Protein AF-A0A147EUN2-F1 (afdb_monomer)

pLDDT: mean 84.68, std 18.64, range [31.45, 98.75]

Radius of gyration: 24.01 Å; Cα contacts (8 Å, |Δi|>4): 408; chains: 1; bounding box: 41×89×64 Å

Foldseek 3Di:
DDDDLQQVLLVLCLLQALEQWWFFADADPVRARDDPDRHDTDGSPDNHDPPGFTKGAQAHPVLWGQKDKWWFALPDVQSLVQQVVLVVVLVVLCVVLVFAWWKKFLFPDPSGIIIIIGGAPTHHLVLLVLLLVLSCLQSVGGTDSVLSNDSPPSIDGDASTADSVGGGIGTDVPRHDSCNSSPHDQYSVSSVSSSVVSVVNRPDPPVVVVVVVPDDPPDDDDDDDDDDDDDD

Structure (mmCIF, N/CA/C/O backbone):
data_AF-A0A147EUN2-F1
#
_entry.id   AF-A0A147EUN2-F1
#
loop_
_atom_site.group_PDB
_atom_site.id
_atom_site.type_symbol
_atom_site.label_atom_id
_atom_site.label_alt_id
_atom_site.label_comp_id
_atom_site.label_asym_id
_atom_site.label_entity_id
_atom_site.label_seq_id
_atom_site.pdbx_PDB_ins_code
_atom_site.Cartn_x
_atom_site.Cartn_y
_atom_site.Cartn_z
_atom_site.occupancy
_atom_site.B_iso_or_equiv
_atom_site.auth_seq_id
_atom_site.auth_comp_id
_atom_site.auth_asym_id
_atom_site.auth_atom_id
_atom_site.pdbx_PDB_model_num
ATOM 1 N N . MET A 1 1 ? 24.896 -18.873 -4.852 1.00 35.59 1 MET A N 1
ATOM 2 C CA . MET A 1 1 ? 24.312 -18.151 -6.003 1.00 35.59 1 MET A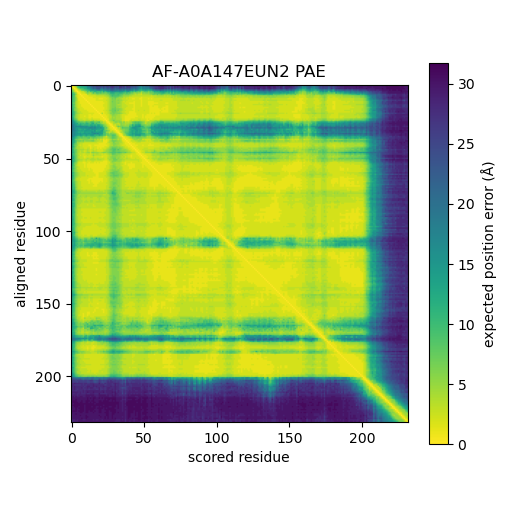 CA 1
ATOM 3 C C . MET A 1 1 ? 23.559 -16.952 -5.454 1.00 35.59 1 MET A C 1
ATOM 5 O O . MET A 1 1 ? 22.472 -17.130 -4.921 1.00 35.59 1 MET A O 1
ATOM 9 N N . SER A 1 2 ? 24.170 -15.767 -5.461 1.00 38.03 2 SER A N 1
ATOM 10 C CA . SER A 1 2 ? 23.527 -14.551 -4.950 1.00 38.03 2 SER A CA 1
ATOM 11 C C . SER A 1 2 ? 22.382 -14.175 -5.884 1.00 38.03 2 SER A C 1
ATOM 13 O O . SER A 1 2 ? 22.624 -13.790 -7.026 1.00 38.03 2 SER A O 1
ATOM 15 N N . GLN A 1 3 ? 21.139 -14.333 -5.434 1.00 42.81 3 GLN A N 1
ATOM 16 C CA . GLN A 1 3 ? 19.998 -13.782 -6.157 1.00 42.81 3 GLN A CA 1
ATOM 17 C C . GLN A 1 3 ? 20.180 -12.263 -6.209 1.00 42.81 3 GLN A C 1
ATOM 19 O O . GLN A 1 3 ? 20.350 -11.619 -5.173 1.00 42.81 3 GLN A O 1
ATOM 24 N N . HIS A 1 4 ? 20.199 -11.690 -7.412 1.00 59.12 4 HIS A N 1
ATOM 25 C CA . HIS A 1 4 ? 20.227 -10.240 -7.575 1.00 59.12 4 HIS A CA 1
ATOM 26 C C . HIS A 1 4 ? 19.001 -9.655 -6.844 1.00 59.12 4 HIS A C 1
ATOM 28 O O . HIS A 1 4 ? 17.897 -10.145 -7.084 1.00 59.12 4 HIS A O 1
ATOM 34 N N . PRO A 1 5 ? 19.136 -8.616 -5.997 1.00 68.12 5 PRO A N 1
ATOM 35 C CA . PRO A 1 5 ? 18.008 -8.032 -5.257 1.00 68.12 5 PRO A CA 1
ATOM 36 C C . PRO A 1 5 ? 16.813 -7.664 -6.153 1.00 68.12 5 PRO A C 1
ATOM 38 O O . PRO A 1 5 ? 15.658 -7.857 -5.782 1.00 68.12 5 PRO A O 1
ATOM 41 N N . ALA A 1 6 ? 17.096 -7.231 -7.386 1.00 76.81 6 ALA A N 1
ATOM 42 C CA . ALA A 1 6 ? 16.089 -6.946 -8.403 1.00 76.81 6 ALA A CA 1
ATOM 43 C C . ALA A 1 6 ? 15.292 -8.186 -8.854 1.00 76.81 6 ALA A C 1
ATOM 45 O O . ALA A 1 6 ? 14.107 -8.063 -9.146 1.00 76.81 6 ALA A O 1
ATOM 46 N N . ALA A 1 7 ? 15.902 -9.376 -8.884 1.00 84.31 7 ALA A N 1
ATOM 47 C CA . ALA A 1 7 ? 15.232 -10.615 -9.276 1.00 84.31 7 ALA A CA 1
ATOM 48 C C . ALA A 1 7 ? 14.218 -11.061 -8.215 1.00 84.31 7 ALA A C 1
ATOM 50 O O . ALA A 1 7 ? 13.065 -11.312 -8.549 1.00 84.31 7 ALA A O 1
ATOM 51 N N . ALA A 1 8 ? 14.601 -11.069 -6.933 1.00 86.44 8 ALA A N 1
ATOM 52 C CA . ALA A 1 8 ? 13.681 -11.396 -5.838 1.00 86.44 8 ALA A CA 1
ATOM 53 C C . ALA A 1 8 ? 12.511 -10.398 -5.755 1.00 86.44 8 ALA A C 1
ATOM 55 O O . ALA A 1 8 ? 11.353 -10.792 -5.597 1.00 86.44 8 ALA A O 1
ATOM 56 N N . ALA A 1 9 ? 12.798 -9.105 -5.940 1.00 90.44 9 ALA A N 1
ATOM 57 C CA . ALA A 1 9 ? 11.771 -8.075 -6.032 1.00 90.44 9 ALA A CA 1
ATOM 58 C C . ALA A 1 9 ? 10.823 -8.297 -7.218 1.00 90.44 9 ALA A C 1
ATOM 60 O O . ALA A 1 9 ? 9.615 -8.085 -7.092 1.00 90.44 9 ALA A O 1
ATOM 61 N N . TRP A 1 10 ? 11.351 -8.733 -8.365 1.00 94.19 10 TRP A N 1
ATOM 62 C CA . TRP A 1 10 ? 10.550 -9.026 -9.550 1.00 94.19 10 TRP A CA 1
ATOM 63 C C . TRP A 1 10 ? 9.663 -10.257 -9.360 1.00 94.19 10 TRP A C 1
ATOM 65 O O . TRP A 1 10 ? 8.472 -10.182 -9.649 1.00 94.19 10 TRP A O 1
ATOM 75 N N . GLU A 1 11 ? 10.189 -11.345 -8.791 1.00 93.75 11 GLU A N 1
ATOM 76 C CA . GLU A 1 11 ? 9.404 -12.542 -8.457 1.00 93.75 11 GLU A CA 1
ATOM 77 C C . GLU A 1 11 ? 8.215 -12.217 -7.548 1.00 93.75 11 GLU A C 1
ATOM 79 O O . GLU A 1 11 ? 7.082 -12.626 -7.813 1.00 93.75 11 GLU A O 1
ATOM 84 N N . LEU A 1 12 ? 8.454 -11.445 -6.482 1.00 94.19 12 LEU A N 1
ATOM 85 C CA . LEU A 1 12 ? 7.379 -10.986 -5.608 1.00 94.19 12 LEU A CA 1
ATOM 86 C C . LEU A 1 12 ? 6.386 -10.113 -6.381 1.00 94.19 12 LEU A C 1
ATOM 88 O O . LEU A 1 12 ? 5.188 -10.377 -6.342 1.00 94.19 12 LEU A O 1
ATOM 92 N N . THR A 1 13 ? 6.882 -9.116 -7.119 1.00 95.75 13 THR A N 1
ATOM 93 C CA . THR A 1 13 ? 6.060 -8.190 -7.911 1.00 95.75 13 THR A CA 1
ATOM 94 C C . THR A 1 13 ? 5.115 -8.934 -8.855 1.00 95.75 13 THR A C 1
ATOM 96 O O . THR A 1 13 ? 3.925 -8.627 -8.883 1.00 95.75 13 THR A O 1
ATOM 99 N N . ARG A 1 14 ? 5.609 -9.930 -9.601 1.00 95.50 14 ARG A N 1
ATOM 100 C CA . ARG A 1 14 ? 4.788 -10.708 -10.540 1.00 95.50 14 ARG A CA 1
ATOM 101 C C . ARG A 1 14 ? 3.671 -11.480 -9.854 1.00 95.50 14 ARG A C 1
ATOM 103 O O . ARG A 1 14 ? 2.604 -11.637 -10.433 1.00 95.50 14 ARG A O 1
ATOM 110 N N . ALA A 1 15 ? 3.914 -11.955 -8.639 1.00 95.31 15 ALA A N 1
ATOM 111 C CA . ALA A 1 15 ? 2.927 -12.720 -7.896 1.00 95.31 15 ALA A CA 1
ATOM 112 C C . ALA A 1 15 ? 1.851 -11.855 -7.236 1.00 95.31 15 ALA A C 1
ATOM 114 O O . ALA A 1 15 ? 0.745 -12.341 -7.023 1.00 95.31 15 ALA A O 1
ATOM 115 N N . ILE A 1 16 ? 2.173 -10.604 -6.893 1.00 96.31 16 ILE A N 1
ATOM 116 C CA . ILE A 1 16 ? 1.254 -9.732 -6.149 1.00 96.31 16 ILE A CA 1
ATOM 117 C C . ILE A 1 16 ? 0.622 -8.633 -7.005 1.00 96.31 16 ILE A C 1
ATOM 119 O O . ILE A 1 16 ? -0.337 -8.015 -6.560 1.00 96.31 16 ILE A O 1
ATOM 123 N N . SER A 1 17 ? 1.137 -8.344 -8.205 1.00 97.19 17 SER A N 1
ATOM 124 C CA . SER A 1 17 ? 0.633 -7.237 -9.025 1.00 97.19 17 SER A CA 1
ATOM 125 C C . SER A 1 17 ? -0.862 -7.400 -9.345 1.00 97.19 17 SER A C 1
ATOM 127 O O . SER A 1 17 ? -1.235 -8.366 -10.012 1.00 97.19 17 SER A O 1
ATOM 129 N N . PRO A 1 18 ? -1.725 -6.435 -8.969 1.00 97.25 18 PRO A N 1
ATOM 130 C CA . PRO A 1 18 ? -3.160 -6.500 -9.268 1.00 97.25 18 PRO A CA 1
ATOM 131 C C . PRO A 1 18 ? -3.503 -6.391 -10.755 1.00 97.25 18 PRO A C 1
ATOM 133 O O . PRO A 1 18 ? -4.636 -6.658 -11.146 1.00 97.25 18 PRO A O 1
ATOM 136 N N . ARG A 1 19 ? -2.548 -5.944 -11.576 1.00 97.62 19 ARG A N 1
ATOM 137 C CA . ARG A 1 19 ? -2.711 -5.739 -13.018 1.00 97.62 19 ARG A CA 1
ATOM 138 C C . ARG A 1 19 ? -1.631 -6.472 -13.790 1.00 97.62 19 ARG A C 1
ATOM 140 O O . ARG A 1 19 ? -0.536 -6.713 -13.279 1.00 97.62 19 ARG A O 1
ATOM 147 N N . GLY A 1 20 ? -1.909 -6.720 -15.069 1.00 97.12 20 GLY A N 1
ATOM 148 C CA . GLY A 1 20 ? -0.984 -7.353 -16.016 1.00 97.12 20 GLY A CA 1
ATOM 149 C C . GLY A 1 20 ? 0.289 -6.553 -16.340 1.00 97.12 20 GLY A C 1
ATOM 150 O O . GLY A 1 20 ? 1.059 -6.963 -17.209 1.00 97.12 20 GLY A O 1
ATOM 151 N N . TYR A 1 21 ? 0.530 -5.424 -15.671 1.00 96.69 21 TYR A N 1
ATOM 152 C CA . TYR A 1 21 ? 1.695 -4.569 -15.868 1.00 96.69 21 TYR A CA 1
ATOM 153 C C . TYR A 1 21 ? 2.127 -3.889 -14.559 1.00 96.69 21 TYR A C 1
ATOM 155 O O . TYR A 1 21 ? 1.334 -3.733 -13.629 1.00 96.69 21 TYR A O 1
ATOM 163 N N . VAL A 1 22 ? 3.361 -3.386 -14.540 1.00 96.88 22 VAL A N 1
ATOM 164 C CA . VAL A 1 22 ? 3.854 -2.399 -13.567 1.00 96.88 22 VAL A CA 1
ATOM 165 C C . VAL A 1 22 ? 4.071 -1.044 -14.233 1.00 96.88 22 VAL A C 1
ATOM 167 O O . VAL A 1 22 ? 4.218 -0.959 -15.455 1.00 96.88 22 VAL A O 1
ATOM 170 N N . ASN A 1 23 ? 4.082 0.032 -13.447 1.00 95.56 23 ASN A N 1
ATOM 171 C CA . ASN A 1 23 ? 4.431 1.359 -13.947 1.00 95.56 23 ASN A CA 1
ATOM 172 C C . ASN A 1 23 ? 5.923 1.586 -13.719 1.00 95.56 23 ASN A C 1
ATOM 174 O O . ASN A 1 23 ? 6.352 1.593 -12.570 1.00 95.56 23 ASN A O 1
ATOM 178 N N . ALA A 1 24 ? 6.698 1.790 -14.778 1.00 92.56 24 ALA A N 1
ATOM 179 C CA . ALA A 1 24 ? 8.138 2.004 -14.701 1.00 92.56 24 ALA A CA 1
ATOM 180 C C . ALA A 1 24 ? 8.496 3.482 -14.903 1.00 92.56 24 ALA A C 1
ATOM 182 O O . ALA A 1 24 ? 7.872 4.194 -15.702 1.00 92.56 24 ALA A O 1
ATOM 183 N N . MET A 1 25 ? 9.521 3.935 -14.181 1.00 89.06 25 MET A N 1
ATOM 184 C CA . MET A 1 25 ? 10.139 5.236 -14.417 1.00 89.06 25 MET A CA 1
ATOM 185 C C . MET A 1 25 ? 10.747 5.304 -15.819 1.00 89.06 25 MET A C 1
ATOM 187 O O . MET A 1 25 ? 11.146 4.302 -16.413 1.00 89.06 25 MET A O 1
ATOM 191 N N . LYS A 1 26 ? 10.835 6.522 -16.352 1.00 81.19 26 LYS A N 1
ATOM 192 C CA . LYS A 1 26 ? 11.601 6.818 -17.561 1.00 81.19 26 LYS A CA 1
ATOM 193 C C . LYS A 1 26 ? 12.822 7.637 -17.151 1.00 81.19 26 LYS A C 1
ATOM 195 O O . LYS A 1 26 ? 12.666 8.708 -16.574 1.00 81.19 26 LYS A O 1
ATOM 200 N N . ALA A 1 27 ? 14.012 7.126 -17.446 1.00 74.19 27 ALA A N 1
ATOM 201 C CA . ALA A 1 27 ? 15.224 7.932 -17.405 1.00 74.19 27 ALA A CA 1
ATOM 202 C C . ALA A 1 27 ? 15.229 8.947 -18.557 1.00 74.19 27 ALA A C 1
ATOM 204 O O . ALA A 1 27 ? 14.690 8.676 -19.637 1.00 74.19 27 ALA A O 1
ATOM 205 N N . GLU A 1 28 ? 15.831 10.107 -18.315 1.00 71.69 28 GLU A N 1
ATOM 206 C CA . GLU A 1 28 ? 16.125 11.084 -19.362 1.00 71.69 28 GLU A CA 1
ATOM 207 C C . GLU A 1 28 ? 17.204 10.551 -20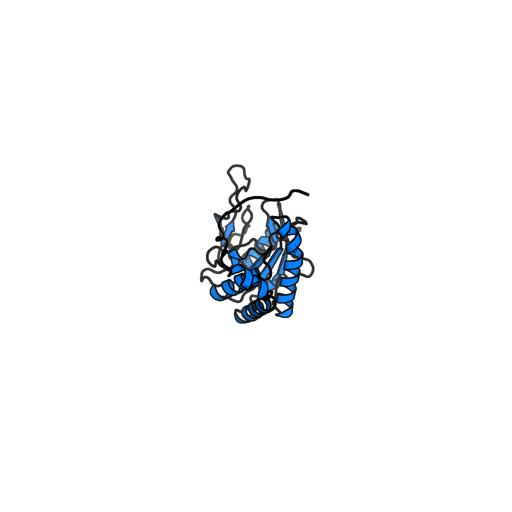.323 1.00 71.69 28 GLU A C 1
ATOM 209 O O . GLU A 1 28 ? 17.769 9.477 -20.110 1.00 71.69 28 GLU A O 1
ATOM 214 N N . ALA A 1 29 ? 17.488 11.287 -21.403 1.00 64.69 29 ALA A N 1
ATOM 215 C CA . ALA A 1 29 ? 18.419 10.856 -22.458 1.00 64.69 29 ALA A CA 1
ATOM 216 C C . ALA A 1 29 ? 19.844 10.536 -21.958 1.00 64.69 29 ALA A C 1
ATOM 218 O O . ALA A 1 29 ? 20.564 9.779 -22.599 1.00 64.69 29 ALA A O 1
ATOM 219 N N . ASP A 1 30 ? 20.234 11.082 -20.809 1.00 70.38 30 ASP A N 1
ATOM 220 C CA . ASP A 1 30 ? 21.516 10.840 -20.143 1.00 70.38 30 ASP A CA 1
ATOM 221 C C . ASP A 1 30 ? 21.471 9.717 -19.091 1.00 70.38 30 ASP A C 1
ATOM 223 O O . ASP A 1 30 ? 22.413 9.546 -18.320 1.00 70.38 30 ASP A O 1
ATOM 227 N N . GLY A 1 31 ? 20.374 8.959 -19.028 1.00 63.69 31 GLY A N 1
ATOM 228 C CA . GLY A 1 31 ? 20.202 7.842 -18.100 1.00 63.69 31 GLY A CA 1
ATOM 229 C C . GLY A 1 31 ? 19.768 8.245 -16.689 1.00 63.69 31 GLY A C 1
ATOM 230 O O . GLY A 1 31 ? 19.514 7.368 -15.863 1.00 63.69 31 GLY A O 1
ATOM 231 N N . VAL A 1 32 ? 19.617 9.542 -16.396 1.00 69.06 32 VAL A N 1
ATOM 232 C CA . VAL A 1 32 ? 19.251 10.020 -15.056 1.00 69.06 32 VAL A CA 1
ATOM 233 C C . VAL A 1 32 ? 17.735 10.121 -14.905 1.00 69.06 32 VAL A C 1
ATOM 235 O O . VAL A 1 32 ? 17.043 10.765 -15.696 1.00 69.06 32 VAL A O 1
ATOM 238 N N . VAL A 1 33 ? 17.198 9.541 -13.831 1.00 67.06 33 VAL A N 1
ATOM 239 C CA . VAL A 1 33 ? 15.802 9.747 -13.425 1.00 67.06 33 VAL A CA 1
ATOM 240 C C . VAL A 1 33 ? 15.697 11.042 -12.617 1.00 67.06 33 VAL A C 1
ATOM 242 O O . VAL A 1 33 ? 16.156 11.112 -11.478 1.00 67.06 33 VAL A O 1
ATOM 245 N N . ARG A 1 34 ? 15.080 12.078 -13.197 1.00 66.50 34 ARG A N 1
ATOM 246 C CA . ARG A 1 34 ? 14.901 13.393 -12.541 1.00 66.50 34 ARG A CA 1
ATOM 247 C C . ARG A 1 34 ? 13.508 13.618 -11.961 1.00 66.50 34 ARG A C 1
ATOM 249 O O . ARG A 1 34 ? 13.362 14.348 -10.986 1.00 66.50 34 ARG A O 1
ATOM 256 N N . SER A 1 35 ? 12.490 12.991 -12.546 1.00 68.31 35 SER A N 1
ATOM 257 C CA . SER A 1 35 ? 11.094 13.129 -12.128 1.00 68.31 35 SER A CA 1
ATOM 258 C C . SER A 1 35 ? 10.595 11.843 -11.475 1.00 68.31 35 SER A C 1
ATOM 260 O O . SER A 1 35 ? 10.799 10.755 -12.015 1.00 68.31 35 SER A O 1
ATOM 262 N N . ASN A 1 36 ? 9.894 11.958 -10.340 1.00 74.38 36 ASN A N 1
ATOM 263 C CA . ASN A 1 36 ? 9.181 10.839 -9.713 1.00 74.38 36 ASN A CA 1
ATOM 264 C C . ASN A 1 36 ? 7.890 10.531 -10.493 1.00 74.38 36 ASN A C 1
ATOM 266 O O . ASN A 1 36 ? 6.780 10.687 -9.989 1.00 74.38 36 ASN A O 1
ATOM 270 N N . SER A 1 37 ? 8.054 10.148 -11.757 1.00 80.88 37 SER A N 1
ATOM 271 C CA . SER A 1 37 ? 6.977 9.842 -12.692 1.00 80.88 37 SER A CA 1
ATOM 272 C C . SER A 1 37 ? 7.170 8.444 -13.268 1.00 80.88 37 SER A C 1
ATOM 274 O O . SER A 1 37 ? 8.293 8.036 -13.564 1.00 80.88 37 SER A O 1
ATOM 276 N N . TYR A 1 38 ? 6.067 7.719 -13.447 1.00 87.81 38 TYR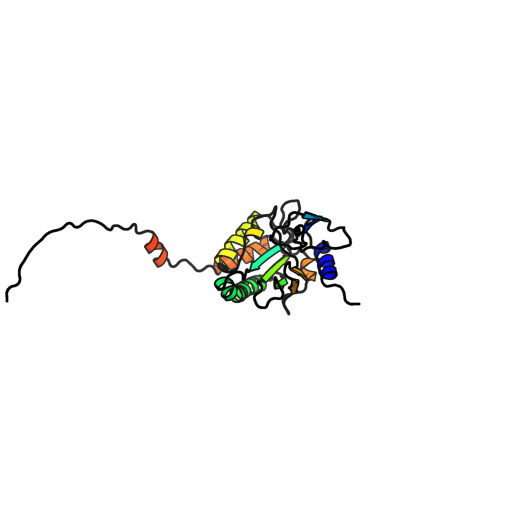 A N 1
ATOM 277 C CA . TYR A 1 38 ? 6.066 6.334 -13.929 1.00 87.81 38 TYR A CA 1
ATOM 278 C C . TYR A 1 38 ? 5.226 6.217 -15.211 1.00 87.81 38 TYR A C 1
ATOM 280 O O . TYR A 1 38 ? 4.133 5.646 -15.187 1.00 87.81 38 TYR A O 1
ATOM 288 N N . PRO A 1 39 ? 5.667 6.823 -16.330 1.00 87.69 39 PRO A N 1
ATOM 289 C CA . PRO A 1 39 ? 4.848 6.925 -17.536 1.00 87.69 39 PRO A CA 1
ATOM 290 C C . PRO A 1 39 ? 4.806 5.630 -18.359 1.00 87.69 39 PRO A C 1
ATOM 292 O O . PRO A 1 39 ? 3.937 5.487 -19.216 1.00 87.69 39 PRO A O 1
ATOM 295 N N . ARG A 1 40 ? 5.743 4.694 -18.148 1.00 91.06 40 ARG A N 1
ATOM 296 C CA . ARG A 1 40 ? 5.852 3.466 -18.949 1.00 91.06 40 ARG A CA 1
ATOM 297 C C . ARG A 1 40 ? 5.092 2.318 -18.299 1.00 91.06 40 ARG A C 1
ATOM 299 O O . ARG A 1 40 ? 5.073 2.204 -17.077 1.00 91.06 40 ARG A O 1
ATOM 306 N N . LYS A 1 41 ? 4.507 1.448 -19.122 1.00 94.75 41 LYS A N 1
ATOM 307 C CA . LYS A 1 41 ? 3.960 0.159 -18.688 1.00 94.75 41 LYS A CA 1
ATOM 308 C C . LYS A 1 41 ? 4.948 -0.940 -19.061 1.00 94.75 41 LYS A C 1
ATOM 310 O O . LYS A 1 41 ? 5.422 -0.946 -20.191 1.00 94.75 41 LYS A O 1
ATOM 315 N N . HIS A 1 42 ? 5.238 -1.832 -18.121 1.00 94.75 42 HIS A N 1
ATOM 316 C CA . HIS A 1 42 ? 6.087 -3.012 -18.319 1.00 94.75 42 HIS A CA 1
ATOM 317 C C . HIS A 1 42 ? 5.281 -4.255 -17.961 1.00 94.75 42 HIS A C 1
ATOM 319 O O . HIS A 1 42 ? 4.673 -4.286 -16.888 1.00 94.75 42 HIS A O 1
ATOM 325 N N . GLY A 1 43 ? 5.204 -5.243 -18.849 1.00 96.50 43 GLY A N 1
ATOM 326 C CA . GLY A 1 43 ? 4.332 -6.399 -18.660 1.00 96.50 43 GLY A CA 1
ATOM 327 C C . GLY A 1 43 ? 4.831 -7.315 -17.544 1.00 96.50 43 GLY A C 1
ATOM 328 O O . GLY A 1 43 ? 6.005 -7.665 -17.502 1.00 96.50 43 GLY A O 1
ATOM 329 N N . ILE A 1 44 ? 3.945 -7.788 -16.660 1.00 94.31 44 ILE A N 1
ATOM 330 C CA . ILE A 1 44 ? 4.368 -8.714 -15.587 1.00 94.31 44 ILE A CA 1
ATOM 331 C C . ILE A 1 44 ? 4.783 -10.093 -16.112 1.00 94.31 44 ILE A C 1
ATOM 333 O O . ILE A 1 44 ? 5.424 -10.851 -15.399 1.00 94.31 44 ILE A O 1
ATOM 337 N N . ARG A 1 45 ? 4.401 -10.449 -17.345 1.00 91.50 45 ARG A N 1
ATOM 338 C CA . ARG A 1 45 ? 4.780 -11.725 -17.980 1.00 91.50 45 ARG A CA 1
ATOM 339 C C . ARG A 1 45 ? 6.198 -11.697 -18.560 1.00 91.50 45 ARG A C 1
ATOM 341 O O . ARG A 1 45 ? 6.716 -12.736 -18.965 1.00 91.50 45 ARG A O 1
ATOM 348 N N . GLU A 1 46 ? 6.821 -10.523 -18.613 1.00 87.44 46 GLU A N 1
ATOM 349 C CA . GLU A 1 46 ? 8.204 -10.379 -19.047 1.00 87.44 46 GLU A CA 1
ATOM 350 C C . GLU A 1 46 ? 9.148 -11.013 -18.019 1.00 87.44 46 GLU A C 1
ATOM 352 O O . GLU A 1 46 ? 8.980 -10.880 -16.803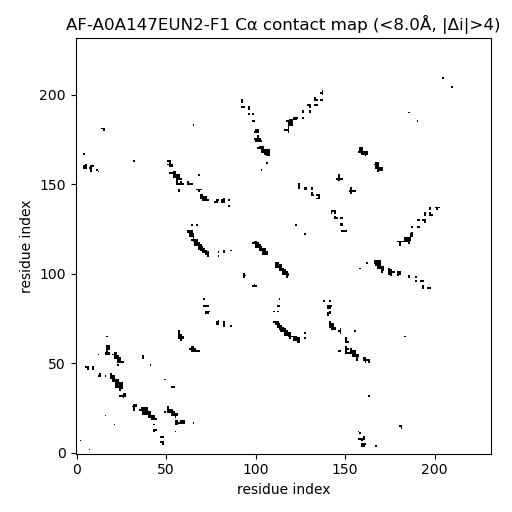 1.00 87.44 46 GLU A O 1
ATOM 357 N N . HIS A 1 47 ? 10.142 -11.751 -18.511 1.00 82.44 47 HIS A N 1
ATOM 358 C CA . HIS A 1 47 ? 11.024 -12.531 -17.641 1.00 82.44 47 HIS A CA 1
ATOM 359 C C . HIS A 1 47 ? 11.941 -11.628 -16.812 1.00 82.44 47 HIS A C 1
ATOM 361 O O . HIS A 1 47 ? 12.181 -11.909 -15.636 1.00 82.44 47 HIS A O 1
ATOM 367 N N . LEU A 1 48 ? 12.402 -10.525 -17.406 1.00 89.50 48 LEU A N 1
ATOM 368 C CA . LEU A 1 48 ? 13.259 -9.540 -16.757 1.00 89.50 48 LEU A CA 1
ATOM 369 C C . LEU A 1 48 ? 12.432 -8.365 -16.204 1.00 89.50 48 LEU A C 1
ATOM 371 O O . LEU A 1 48 ? 11.434 -7.979 -16.824 1.00 89.50 48 LEU A O 1
ATOM 375 N N . PRO A 1 49 ? 12.828 -7.798 -15.047 1.00 90.81 49 PRO A N 1
ATOM 376 C CA . PRO A 1 49 ? 12.243 -6.555 -14.556 1.00 90.81 49 PRO A CA 1
ATOM 377 C C . PRO A 1 49 ? 12.588 -5.381 -15.484 1.00 90.81 49 PRO A C 1
ATOM 379 O O . PRO A 1 49 ? 13.554 -5.470 -16.245 1.00 90.81 49 PRO A O 1
ATOM 382 N N . PRO A 1 50 ? 11.857 -4.256 -15.397 1.00 90.44 50 PRO A N 1
ATOM 383 C CA . PRO A 1 50 ? 12.293 -3.027 -16.044 1.00 90.44 50 PRO A CA 1
ATOM 384 C C . PRO A 1 50 ? 13.626 -2.553 -15.446 1.00 90.44 50 PRO A C 1
ATOM 386 O O . PRO A 1 50 ? 13.843 -2.654 -14.237 1.00 90.44 50 PRO A O 1
ATOM 389 N N . ASP A 1 51 ? 14.483 -1.956 -16.278 1.00 86.12 51 ASP A N 1
ATOM 390 C CA . ASP A 1 51 ? 15.790 -1.419 -15.852 1.00 86.12 51 ASP A CA 1
ATOM 391 C C . ASP A 1 51 ? 15.673 -0.277 -14.832 1.00 86.12 51 ASP A C 1
ATOM 393 O O . ASP A 1 51 ? 16.627 0.057 -14.132 1.00 86.12 51 ASP A O 1
ATOM 397 N N . GLN A 1 52 ? 14.498 0.350 -14.767 1.00 87.31 52 GLN A N 1
ATOM 398 C CA . GLN A 1 52 ? 14.212 1.491 -13.911 1.00 87.31 52 GLN A CA 1
ATOM 399 C C . GLN A 1 52 ? 13.223 1.129 -12.806 1.00 87.31 52 GLN A C 1
ATOM 401 O O . GLN A 1 52 ? 12.401 0.232 -13.003 1.00 87.31 52 GLN A O 1
ATOM 406 N N . PRO A 1 53 ? 13.229 1.852 -11.667 1.00 89.50 53 PRO A N 1
ATOM 407 C CA . PRO A 1 53 ? 12.285 1.608 -10.585 1.00 89.50 53 PRO A CA 1
ATOM 408 C C . PRO A 1 53 ? 10.833 1.572 -11.053 1.00 89.50 53 PRO A C 1
ATOM 410 O O . PRO A 1 53 ? 10.412 2.347 -11.919 1.00 89.50 53 PRO A O 1
ATOM 413 N N . TRP A 1 54 ? 10.053 0.695 -10.428 1.00 93.88 54 TRP A N 1
ATOM 414 C CA . TRP A 1 54 ? 8.668 0.444 -10.801 1.00 93.88 54 TRP A CA 1
ATOM 415 C C . TRP A 1 54 ? 7.718 0.496 -9.610 1.00 93.88 54 TRP A C 1
ATOM 417 O O . TRP A 1 54 ? 8.106 0.299 -8.463 1.00 93.88 54 TRP A O 1
ATOM 427 N N . THR A 1 55 ? 6.444 0.731 -9.898 1.00 95.62 55 THR A N 1
ATOM 428 C CA . THR A 1 55 ? 5.339 0.677 -8.936 1.00 95.62 55 THR A CA 1
ATOM 429 C C . THR A 1 55 ? 4.271 -0.292 -9.419 1.00 95.62 55 THR A C 1
ATOM 431 O O . THR A 1 55 ? 4.052 -0.437 -10.624 1.00 95.62 55 THR A O 1
ATOM 434 N N . ILE A 1 56 ? 3.566 -0.918 -8.482 1.00 97.31 56 ILE A N 1
ATOM 435 C CA . ILE A 1 56 ? 2.339 -1.665 -8.774 1.00 97.31 56 ILE A CA 1
ATOM 436 C C . ILE A 1 56 ? 1.127 -0.808 -8.435 1.00 97.31 56 ILE A C 1
ATOM 438 O O . ILE A 1 56 ? 1.168 -0.007 -7.501 1.00 97.31 56 ILE A O 1
ATOM 442 N N . ASN A 1 57 ? 0.050 -0.961 -9.202 1.00 98.12 57 ASN A N 1
ATOM 443 C CA . ASN A 1 57 ? -1.235 -0.368 -8.849 1.00 98.12 57 ASN A CA 1
ATOM 444 C C . ASN A 1 57 ? -1.816 -1.059 -7.610 1.00 98.12 57 ASN A C 1
ATOM 446 O O . ASN A 1 57 ? -1.607 -2.251 -7.419 1.00 98.12 57 ASN A O 1
ATOM 450 N N . LEU A 1 58 ? -2.552 -0.318 -6.781 1.00 98.38 58 LEU A N 1
ATOM 451 C CA . LEU A 1 58 ? -3.186 -0.877 -5.577 1.00 98.38 58 LEU A CA 1
ATOM 452 C C . LEU A 1 58 ? -4.524 -1.554 -5.864 1.00 98.38 58 LEU A C 1
ATOM 454 O O . LEU A 1 58 ? -4.950 -2.427 -5.110 1.00 98.38 58 LEU A O 1
ATOM 458 N N . ALA A 1 59 ? -5.180 -1.148 -6.950 1.00 98.56 59 ALA A N 1
ATOM 459 C CA . ALA A 1 59 ? -6.429 -1.717 -7.422 1.00 98.56 59 ALA A CA 1
ATOM 460 C C . ALA A 1 59 ? -6.240 -2.445 -8.753 1.00 98.56 59 ALA A C 1
ATOM 462 O O . ALA A 1 59 ? -5.395 -2.074 -9.576 1.00 98.56 59 ALA A O 1
ATOM 463 N N . ASP A 1 60 ? -7.053 -3.473 -8.960 1.00 98.25 60 ASP A N 1
ATOM 464 C CA . ASP A 1 60 ? -7.108 -4.207 -10.219 1.00 98.25 60 ASP A CA 1
ATOM 465 C C . ASP A 1 60 ? -7.799 -3.395 -11.333 1.00 98.25 60 ASP A C 1
ATOM 467 O O . ASP A 1 60 ? -8.087 -2.200 -11.182 1.00 98.25 60 ASP A O 1
ATOM 471 N N . ASP A 1 61 ? -8.019 -4.036 -12.480 1.00 97.31 61 ASP A N 1
ATOM 472 C CA . ASP A 1 61 ? -8.654 -3.422 -13.651 1.00 97.31 61 ASP A CA 1
ATOM 473 C C . ASP A 1 61 ? -10.160 -3.159 -13.459 1.00 97.31 61 ASP A C 1
ATOM 475 O O . ASP A 1 61 ? -10.735 -2.341 -14.175 1.00 97.31 61 ASP A O 1
ATOM 479 N N . THR A 1 62 ? -10.797 -3.786 -12.462 1.00 97.69 62 THR A N 1
ATOM 480 C CA . THR A 1 62 ? -12.202 -3.530 -12.088 1.00 97.69 62 THR A CA 1
ATOM 481 C C . THR A 1 62 ? -12.349 -2.366 -11.105 1.00 97.69 62 THR A C 1
ATOM 483 O O . THR A 1 62 ? -13.460 -1.933 -10.808 1.00 97.69 62 THR A O 1
ATOM 486 N N . GLY A 1 63 ? -11.229 -1.832 -10.606 1.00 97.81 63 GLY A N 1
ATOM 487 C CA . GLY A 1 63 ? -11.206 -0.764 -9.608 1.00 97.81 63 GLY A CA 1
ATOM 488 C C . GLY A 1 63 ? -11.322 -1.258 -8.164 1.00 97.81 63 GLY A C 1
ATOM 489 O O . GLY A 1 63 ? -11.433 -0.432 -7.255 1.00 97.81 63 GLY A O 1
ATOM 490 N N . MET A 1 64 ? -11.255 -2.572 -7.933 1.00 98.50 64 MET A N 1
ATOM 491 C CA . MET A 1 64 ? -11.238 -3.151 -6.591 1.00 98.50 64 MET A CA 1
ATOM 492 C C . MET A 1 64 ? -9.817 -3.130 -6.037 1.00 98.50 64 MET A C 1
ATOM 494 O O . MET A 1 64 ? -8.878 -3.632 -6.661 1.00 98.50 64 MET A O 1
ATOM 498 N N . PHE A 1 65 ? -9.645 -2.561 -4.845 1.00 98.69 65 PHE A N 1
ATOM 499 C CA . PHE A 1 65 ? -8.354 -2.522 -4.170 1.00 98.69 65 PHE A CA 1
ATOM 500 C C . PHE A 1 65 ? -7.953 -3.922 -3.715 1.00 98.69 65 PHE A C 1
ATOM 502 O O . PHE A 1 65 ? -8.706 -4.614 -3.031 1.00 98.69 65 PHE A O 1
ATOM 509 N N . ARG A 1 66 ? -6.740 -4.319 -4.095 1.00 98.62 66 ARG A N 1
ATOM 510 C CA . ARG A 1 66 ? -6.072 -5.558 -3.682 1.00 98.62 66 ARG A CA 1
ATOM 511 C C . ARG A 1 66 ? -5.044 -5.315 -2.583 1.00 98.62 66 ARG A C 1
ATOM 513 O O . ARG A 1 66 ? -4.665 -6.255 -1.899 1.00 98.62 66 ARG A O 1
ATOM 520 N N . PHE A 1 67 ? -4.652 -4.061 -2.367 1.00 98.56 67 PHE A N 1
ATOM 521 C CA . PHE A 1 67 ? -3.810 -3.653 -1.247 1.00 98.56 67 PHE A CA 1
ATOM 522 C C . PHE A 1 67 ? -4.297 -2.340 -0.640 1.00 98.56 67 PHE A C 1
ATOM 524 O O . PHE A 1 67 ? -4.671 -1.415 -1.364 1.00 98.56 67 PHE A O 1
ATOM 531 N N . ALA A 1 68 ? -4.221 -2.240 0.686 1.00 98.31 68 ALA A N 1
ATOM 532 C CA . ALA A 1 68 ? -4.098 -0.958 1.367 1.00 98.31 68 ALA A CA 1
ATOM 533 C C . ALA A 1 68 ? -2.617 -0.759 1.688 1.00 98.31 68 ALA A C 1
ATOM 535 O O . ALA A 1 68 ? -1.990 -1.649 2.261 1.00 98.31 68 ALA A O 1
ATOM 536 N N . VAL A 1 69 ? -2.055 0.387 1.306 1.00 98.12 69 VAL A N 1
ATOM 537 C CA . VAL A 1 69 ? -0.679 0.740 1.660 1.00 98.12 69 VAL A CA 1
ATOM 538 C C . VAL A 1 69 ? -0.674 2.093 2.345 1.00 98.12 69 VAL A C 1
ATOM 540 O O . VAL A 1 69 ? -1.144 3.068 1.774 1.00 98.12 69 VAL A O 1
ATOM 543 N N . PHE A 1 70 ? -0.163 2.155 3.568 1.00 98.25 70 PHE A N 1
ATOM 544 C CA . PHE A 1 70 ? 0.052 3.419 4.267 1.00 98.25 70 PHE A CA 1
ATOM 545 C C . PHE A 1 70 ? 1.476 3.889 3.976 1.00 98.25 70 PHE A C 1
ATOM 547 O O . PHE A 1 70 ? 2.425 3.198 4.350 1.00 98.25 70 PHE A O 1
ATOM 554 N N . ASP A 1 71 ? 1.611 5.021 3.285 1.00 97.06 71 ASP A N 1
ATOM 555 C CA . ASP A 1 71 ? 2.895 5.636 2.941 1.00 97.06 71 ASP A CA 1
ATOM 556 C C . ASP A 1 71 ? 3.206 6.765 3.931 1.00 97.06 71 ASP A C 1
ATOM 558 O O . ASP A 1 71 ? 2.575 7.821 3.908 1.00 97.06 71 ASP A O 1
ATOM 562 N N . LEU A 1 72 ? 4.122 6.502 4.862 1.00 97.31 72 LEU A N 1
ATOM 563 C CA . LEU A 1 72 ? 4.573 7.456 5.871 1.00 97.31 72 LEU A CA 1
ATOM 564 C C . LEU A 1 72 ? 5.849 8.134 5.366 1.00 97.31 72 LEU A C 1
ATOM 566 O O . LEU A 1 72 ? 6.948 7.577 5.452 1.00 97.31 72 LEU A O 1
ATOM 570 N N . ASP A 1 73 ? 5.684 9.342 4.839 1.00 94.00 73 ASP A N 1
ATOM 571 C CA . ASP A 1 73 ? 6.745 10.166 4.277 1.00 94.00 73 ASP A CA 1
ATOM 572 C C . ASP A 1 73 ? 7.694 10.715 5.347 1.00 94.00 73 ASP A C 1
ATOM 574 O O . ASP A 1 73 ? 7.306 11.002 6.476 1.00 94.00 73 ASP A O 1
ATOM 578 N N . THR A 1 74 ? 8.940 10.966 4.943 1.00 93.69 74 THR A N 1
ATOM 579 C CA . THR A 1 74 ? 10.000 11.588 5.762 1.00 93.69 74 THR A CA 1
ATOM 580 C C . THR A 1 74 ? 10.718 12.721 5.015 1.00 93.69 74 THR A C 1
ATOM 582 O O . THR A 1 74 ? 11.912 12.983 5.199 1.00 93.69 74 THR A O 1
ATOM 585 N N . LYS A 1 75 ? 9.998 13.410 4.121 1.00 89.50 75 LYS A N 1
ATOM 586 C CA . LYS A 1 75 ? 10.562 14.426 3.215 1.00 89.50 75 LYS A CA 1
ATOM 587 C C . LYS A 1 75 ? 10.951 15.707 3.965 1.00 89.50 75 LYS A C 1
ATOM 589 O O . LYS A 1 75 ? 11.965 16.321 3.631 1.00 89.50 75 LYS A 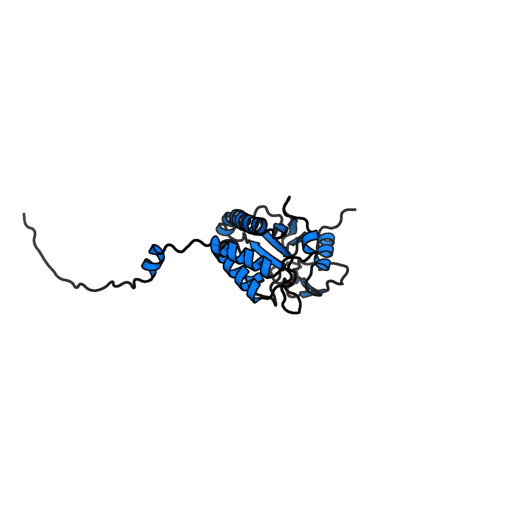O 1
ATOM 594 N N . THR A 1 76 ? 10.211 16.077 5.010 1.00 93.25 76 THR A N 1
ATOM 595 C CA . THR A 1 76 ? 10.487 17.245 5.873 1.00 93.25 76 THR A CA 1
ATOM 596 C C . THR A 1 76 ? 11.025 16.842 7.252 1.00 93.25 76 THR A C 1
ATOM 598 O O . THR A 1 76 ? 10.917 15.682 7.645 1.00 93.25 76 THR A O 1
ATOM 601 N N . ASP A 1 77 ? 11.591 17.787 8.013 1.00 93.44 77 ASP A N 1
ATOM 602 C CA . ASP A 1 77 ? 12.040 17.523 9.394 1.00 93.44 77 ASP A CA 1
ATOM 603 C C . ASP A 1 77 ? 10.884 17.129 10.316 1.00 93.44 77 ASP A C 1
ATOM 605 O O . ASP A 1 77 ? 11.006 16.179 11.085 1.00 93.44 77 ASP A O 1
ATOM 609 N N . ALA A 1 78 ? 9.735 17.799 10.184 1.00 94.69 78 ALA A N 1
ATOM 610 C CA . ALA A 1 78 ? 8.530 17.453 10.934 1.00 94.69 78 ALA A CA 1
ATOM 611 C C . ALA A 1 78 ? 8.082 16.012 10.644 1.00 94.69 78 ALA A C 1
ATOM 613 O O . ALA A 1 78 ? 7.759 15.259 11.558 1.00 94.69 78 ALA A O 1
ATOM 614 N N . GLN A 1 79 ? 8.126 15.606 9.374 1.00 95.44 79 GLN A N 1
ATOM 615 C CA . GLN A 1 79 ? 7.818 14.240 8.962 1.00 95.44 79 GLN A CA 1
ATOM 616 C C . GLN A 1 79 ? 8.838 13.225 9.488 1.00 95.44 79 GLN A C 1
ATOM 618 O O . GLN A 1 79 ? 8.443 12.193 10.021 1.00 95.44 79 GLN A O 1
ATOM 623 N N . ARG A 1 80 ? 10.143 13.522 9.402 1.00 94.06 80 ARG A N 1
ATOM 624 C CA . ARG A 1 80 ? 11.204 12.669 9.969 1.00 94.06 80 ARG A CA 1
ATOM 625 C C . ARG A 1 80 ? 11.026 12.436 11.466 1.00 94.06 80 ARG A C 1
ATOM 627 O O . ARG A 1 80 ? 11.251 11.322 11.925 1.00 94.06 80 ARG A O 1
ATOM 634 N N . ALA A 1 81 ? 10.624 13.469 12.202 1.00 93.56 81 ALA A N 1
ATOM 635 C CA . ALA A 1 81 ? 10.379 13.373 13.635 1.00 93.56 81 ALA A CA 1
ATOM 636 C C . ALA A 1 81 ? 9.108 12.568 13.962 1.00 93.56 81 ALA A C 1
ATOM 638 O O . ALA A 1 81 ? 9.132 11.753 14.879 1.00 93.56 81 ALA A O 1
ATOM 639 N N . ALA A 1 82 ? 8.019 12.765 13.211 1.00 95.81 82 ALA A N 1
ATOM 640 C CA . ALA A 1 82 ? 6.715 12.166 13.514 1.00 95.81 82 ALA A CA 1
ATOM 641 C C . ALA A 1 82 ? 6.534 10.730 12.989 1.00 95.81 82 ALA A C 1
ATOM 643 O O . ALA A 1 82 ? 5.854 9.926 13.626 1.00 95.81 82 ALA A O 1
ATOM 644 N N . ALA A 1 83 ? 7.130 10.384 11.841 1.00 96.00 83 ALA A N 1
ATOM 645 C CA . ALA A 1 83 ? 6.868 9.116 11.153 1.00 96.00 83 ALA A CA 1
ATOM 646 C C . ALA A 1 83 ? 7.108 7.856 12.011 1.00 96.00 83 ALA A C 1
ATOM 648 O O . ALA A 1 83 ? 6.289 6.941 11.927 1.00 96.00 83 ALA A O 1
ATOM 649 N N . PRO A 1 84 ? 8.158 7.760 12.856 1.00 94.75 84 PRO A N 1
ATOM 650 C CA . PRO A 1 84 ? 8.344 6.589 13.718 1.00 94.75 84 PRO A CA 1
ATOM 651 C C . PRO A 1 84 ? 7.228 6.410 14.758 1.00 94.75 84 PRO A C 1
ATOM 653 O O . PRO A 1 84 ? 6.807 5.283 15.023 1.00 94.75 84 PRO A O 1
ATOM 656 N N . GLU A 1 85 ? 6.732 7.506 15.335 1.00 95.69 85 GLU A N 1
ATOM 657 C CA . GLU A 1 85 ? 5.640 7.474 16.313 1.00 95.69 85 GLU A CA 1
ATOM 658 C C . GLU A 1 85 ? 4.306 7.139 15.634 1.00 95.69 85 GLU A C 1
ATOM 660 O O . GLU A 1 85 ? 3.594 6.234 16.073 1.00 95.69 85 GLU A O 1
ATOM 665 N N . GLU A 1 86 ? 4.005 7.801 14.513 1.00 97.31 86 GLU A N 1
ATOM 666 C CA . GLU A 1 86 ? 2.807 7.540 13.709 1.00 97.31 86 GLU A CA 1
ATOM 667 C C . GLU A 1 86 ? 2.790 6.099 13.161 1.00 97.31 86 GLU A C 1
ATOM 669 O O . GLU A 1 86 ? 1.746 5.441 13.178 1.00 97.31 86 GLU A O 1
ATOM 674 N N . LEU A 1 87 ? 3.950 5.547 12.779 1.00 96.94 87 LEU A N 1
ATOM 675 C CA . LEU A 1 87 ? 4.095 4.124 12.466 1.00 96.94 87 LEU A CA 1
ATOM 676 C C . LEU A 1 87 ? 3.718 3.257 13.672 1.00 96.94 87 LEU A C 1
ATOM 678 O O . LEU A 1 87 ? 2.939 2.318 13.529 1.00 96.94 87 LEU A O 1
ATOM 682 N N . GLY A 1 88 ? 4.229 3.564 14.866 1.00 96.44 88 GLY A N 1
ATOM 683 C CA . GLY A 1 88 ? 3.892 2.833 16.090 1.00 96.44 88 GLY A CA 1
ATOM 684 C C . GLY A 1 88 ? 2.386 2.813 16.379 1.00 96.44 88 GLY A C 1
ATOM 685 O O . GLY A 1 88 ? 1.834 1.761 16.716 1.00 96.44 88 GLY A O 1
ATOM 686 N N . VAL A 1 89 ? 1.704 3.946 16.183 1.00 97.50 89 VAL A N 1
ATOM 687 C CA . VAL A 1 89 ? 0.241 4.051 16.306 1.00 97.50 89 VAL A CA 1
ATOM 688 C C . VAL A 1 89 ? -0.461 3.153 15.287 1.00 97.50 89 VAL A C 1
ATOM 690 O O . VAL A 1 89 ? -1.306 2.344 15.676 1.00 97.50 89 VAL A O 1
ATOM 693 N N . LEU A 1 90 ? -0.082 3.240 14.009 1.00 97.94 90 LEU A N 1
ATOM 694 C CA . LEU A 1 90 ? -0.649 2.422 12.935 1.00 97.94 90 LEU A CA 1
ATOM 695 C C . LEU A 1 90 ? -0.491 0.921 13.213 1.00 97.94 90 LEU A C 1
ATOM 697 O O . LEU A 1 90 ? -1.463 0.171 13.149 1.00 97.94 90 LEU A O 1
ATOM 701 N N . ILE A 1 91 ? 0.716 0.478 13.571 1.00 96.75 91 ILE A N 1
ATOM 702 C CA . ILE A 1 91 ? 0.999 -0.937 13.835 1.00 96.75 91 ILE A CA 1
ATOM 703 C C . ILE A 1 91 ? 0.213 -1.446 15.041 1.00 96.75 91 ILE A C 1
ATOM 705 O O . ILE A 1 91 ? -0.298 -2.564 15.004 1.00 96.75 91 ILE A O 1
ATOM 709 N N . ARG A 1 92 ? 0.051 -0.637 16.093 1.00 96.50 92 ARG A N 1
ATOM 710 C CA . ARG A 1 92 ? -0.781 -1.011 17.243 1.00 96.50 92 ARG A CA 1
ATOM 711 C C . ARG A 1 92 ? -2.243 -1.216 16.845 1.00 96.50 92 ARG A C 1
ATOM 713 O O . ARG A 1 92 ? -2.835 -2.202 17.274 1.00 96.50 92 ARG A O 1
ATOM 720 N N . ILE A 1 93 ? -2.800 -0.336 16.011 1.00 97.56 93 ILE A N 1
ATOM 721 C CA . ILE A 1 93 ? -4.175 -0.466 15.503 1.00 97.56 93 ILE A CA 1
ATOM 722 C C . ILE A 1 93 ? -4.322 -1.748 14.680 1.00 97.56 93 ILE A C 1
ATOM 724 O O . ILE A 1 93 ? -5.212 -2.550 14.952 1.00 97.56 93 ILE A O 1
ATOM 728 N N . LEU A 1 94 ? -3.427 -1.972 13.711 1.00 97.19 94 LEU A N 1
ATOM 729 C CA . LEU A 1 94 ? -3.488 -3.148 12.840 1.00 97.19 94 LEU A CA 1
ATOM 730 C C . LEU A 1 94 ? -3.330 -4.451 13.627 1.00 97.19 94 LEU A C 1
ATOM 732 O O . LEU A 1 94 ? -4.070 -5.397 13.381 1.00 97.19 94 LEU A O 1
ATOM 736 N N . ARG A 1 95 ? -2.417 -4.500 14.606 1.00 95.44 95 ARG A N 1
ATOM 737 C CA . ARG A 1 95 ? -2.242 -5.673 15.477 1.00 95.44 95 ARG A CA 1
ATOM 738 C C . ARG A 1 95 ? -3.462 -5.931 16.352 1.00 95.44 95 ARG A C 1
ATOM 740 O O . ARG A 1 95 ? -3.876 -7.076 16.464 1.00 95.44 95 ARG A O 1
ATOM 747 N N . HIS A 1 96 ? -4.042 -4.892 16.952 1.00 95.31 96 HIS A N 1
ATOM 748 C CA . HIS A 1 96 ? -5.227 -5.043 17.796 1.00 95.31 96 HIS A CA 1
ATOM 749 C C . HIS A 1 96 ? -6.453 -5.512 17.001 1.00 95.31 96 HIS A C 1
ATOM 751 O O . HIS A 1 96 ? -7.250 -6.292 17.506 1.00 95.31 96 HIS A O 1
ATOM 757 N N . ALA A 1 97 ? -6.575 -5.078 15.745 1.00 96.00 97 ALA A N 1
ATOM 758 C CA . ALA A 1 97 ? -7.617 -5.531 14.826 1.00 96.00 97 ALA A CA 1
ATOM 759 C C . ALA A 1 97 ? -7.282 -6.859 14.109 1.00 96.00 97 ALA A C 1
ATOM 761 O O . ALA A 1 97 ? -8.024 -7.256 13.209 1.00 96.00 97 ALA A O 1
ATOM 762 N N . GLU A 1 98 ? -6.174 -7.514 14.484 1.00 95.62 98 GLU A N 1
ATOM 763 C CA . GLU A 1 98 ? -5.686 -8.781 13.918 1.00 95.62 98 GLU A CA 1
ATOM 764 C C . GLU A 1 98 ? -5.511 -8.742 12.390 1.00 95.62 98 GLU A C 1
ATOM 766 O O . GLU A 1 98 ? -5.771 -9.704 11.668 1.00 95.62 98 GLU A O 1
ATOM 771 N N . ILE A 1 99 ? -5.064 -7.596 11.876 1.00 96.94 99 ILE A N 1
ATOM 772 C CA . ILE A 1 99 ? -4.869 -7.379 10.446 1.00 96.94 99 ILE A CA 1
ATOM 773 C C . ILE A 1 99 ? -3.466 -7.842 10.040 1.00 96.94 99 ILE A C 1
ATOM 775 O O . ILE A 1 99 ? -2.482 -7.254 10.506 1.00 96.94 99 ILE A O 1
ATOM 779 N N . PRO A 1 100 ? -3.333 -8.838 9.142 1.00 95.19 100 PRO A N 1
ATOM 780 C CA . PRO A 1 100 ? -2.038 -9.212 8.590 1.00 95.19 100 PRO A CA 1
ATOM 781 C C . PRO A 1 100 ? -1.454 -8.041 7.792 1.00 95.19 100 PRO A C 1
ATOM 783 O O . PRO A 1 100 ? -2.132 -7.451 6.948 1.00 95.19 100 PRO A O 1
ATOM 786 N N . HIS A 1 101 ? -0.199 -7.690 8.070 1.00 95.50 101 HIS A N 1
ATOM 787 C CA . HIS A 1 101 ? 0.486 -6.583 7.408 1.00 95.50 101 HIS A CA 1
ATOM 788 C C . HIS A 1 101 ? 1.998 -6.798 7.326 1.00 95.50 101 HIS A C 1
ATOM 790 O O . HIS A 1 101 ? 2.578 -7.480 8.170 1.00 95.50 101 HIS A O 1
ATOM 796 N N . VAL A 1 102 ? 2.621 -6.197 6.309 1.00 95.44 102 VAL A N 1
ATOM 797 C CA . VAL A 1 102 ? 4.081 -6.124 6.159 1.00 95.44 102 VAL A CA 1
ATOM 798 C C . VAL A 1 102 ? 4.529 -4.683 6.324 1.00 95.44 102 VAL A C 1
ATOM 800 O O . VAL A 1 102 ? 3.956 -3.789 5.701 1.00 95.44 102 VAL A O 1
ATOM 803 N N . VAL A 1 103 ? 5.580 -4.447 7.109 1.00 95.31 103 VAL A N 1
ATOM 804 C CA . VAL A 1 103 ? 6.225 -3.127 7.179 1.00 95.31 103 VAL A CA 1
ATOM 805 C C . VAL A 1 103 ? 7.528 -3.137 6.403 1.00 95.31 103 VAL A C 1
ATOM 807 O O . VAL A 1 103 ? 8.402 -3.978 6.624 1.00 95.31 103 VAL A O 1
ATOM 810 N N . CYS A 1 104 ? 7.684 -2.155 5.525 1.00 93.12 104 CYS A N 1
ATOM 811 C CA . CYS A 1 104 ? 8.915 -1.926 4.794 1.00 93.12 104 CYS A CA 1
ATOM 812 C C . CYS A 1 104 ? 9.439 -0.516 5.049 1.00 93.12 104 CYS A C 1
ATOM 814 O O . CYS A 1 104 ? 8.674 0.448 5.059 1.00 93.12 104 CYS A O 1
ATOM 816 N N . LYS A 1 105 ? 10.759 -0.369 5.144 1.00 91.12 105 LYS A N 1
ATOM 817 C CA . LYS A 1 105 ? 11.401 0.914 4.869 1.00 91.12 105 LYS A CA 1
ATOM 818 C C . LYS A 1 105 ? 11.337 1.184 3.368 1.00 91.12 105 LYS A C 1
ATOM 820 O O . LYS A 1 105 ? 11.665 0.326 2.545 1.00 91.12 105 LYS A O 1
ATOM 825 N N . SER A 1 106 ? 10.905 2.385 3.007 1.00 82.94 106 SER A N 1
ATOM 826 C CA . SER A 1 106 ? 10.737 2.844 1.618 1.00 82.94 106 SER A CA 1
ATOM 827 C C . SER A 1 106 ? 12.068 3.049 0.876 1.00 82.94 106 SER A C 1
ATOM 829 O O . SER A 1 106 ? 12.100 3.045 -0.358 1.00 82.94 106 SER A O 1
ATOM 831 N N . SER A 1 107 ? 13.157 3.234 1.629 1.00 79.75 107 SER A N 1
ATOM 832 C CA . SER A 1 107 ? 14.543 3.321 1.163 1.00 79.75 107 SER A CA 1
ATOM 833 C C . SER A 1 107 ? 15.484 2.838 2.279 1.00 79.75 107 SER A C 1
ATOM 835 O O . SER A 1 107 ? 15.094 2.913 3.448 1.00 79.75 107 SER A O 1
ATOM 837 N N . PRO A 1 108 ? 16.721 2.414 1.969 1.00 71.94 108 PRO A N 1
ATOM 838 C CA . PRO A 1 108 ? 17.666 1.919 2.977 1.00 71.94 108 PRO A CA 1
ATOM 839 C C . PRO A 1 108 ? 18.296 3.039 3.821 1.00 71.94 108 PRO A C 1
ATOM 841 O O . PRO A 1 108 ? 19.053 2.777 4.753 1.00 71.94 108 PRO A O 1
ATOM 844 N N . SER A 1 109 ? 18.004 4.308 3.513 1.00 77.44 109 SER A N 1
ATOM 845 C CA . SER A 1 109 ? 18.461 5.428 4.333 1.00 77.44 109 SER A CA 1
ATOM 846 C C . SER A 1 109 ? 17.891 5.318 5.755 1.00 77.44 109 SER A C 1
ATOM 848 O O . SER A 1 109 ? 16.698 5.041 5.911 1.00 77.44 109 SER A O 1
ATOM 850 N N . PRO A 1 110 ? 18.678 5.630 6.804 1.00 73.12 110 PRO A N 1
ATOM 851 C CA . PRO A 1 110 ? 18.165 5.757 8.168 1.00 73.12 110 PRO A CA 1
ATOM 852 C C . PRO A 1 110 ? 16.993 6.740 8.292 1.00 73.12 110 PRO A C 1
ATOM 854 O O . PRO A 1 110 ? 16.172 6.599 9.189 1.00 73.12 110 PRO A O 1
ATOM 857 N N . GLN A 1 111 ? 16.907 7.712 7.379 1.00 77.12 111 GLN A N 1
ATOM 858 C CA . GLN A 1 111 ? 15.860 8.737 7.324 1.00 77.12 111 GLN A CA 1
ATOM 859 C C . GLN A 1 111 ? 14.730 8.376 6.344 1.00 77.12 111 GLN A C 1
ATOM 861 O O . GLN A 1 111 ? 13.917 9.234 6.012 1.00 77.12 111 GLN A O 1
ATOM 866 N N . GLY A 1 112 ? 14.703 7.151 5.811 1.00 82.12 112 GLY A N 1
ATOM 867 C CA . GLY A 1 112 ? 13.670 6.693 4.885 1.00 82.12 112 GLY A CA 1
ATOM 868 C C . GLY A 1 112 ? 12.292 6.593 5.543 1.00 82.12 112 GLY A C 1
ATOM 869 O O . GLY A 1 112 ? 12.188 6.283 6.727 1.00 82.12 112 GLY A O 1
ATOM 870 N N . GLY A 1 113 ? 11.243 6.837 4.759 1.00 92.50 113 GLY A N 1
ATOM 871 C CA . GLY A 1 113 ? 9.856 6.647 5.185 1.00 92.50 113 GLY A CA 1
ATOM 872 C C . GLY A 1 113 ? 9.464 5.176 5.275 1.00 92.50 113 GLY A C 1
ATOM 873 O O . GLY A 1 113 ? 10.278 4.291 4.983 1.00 92.50 113 GLY A O 1
ATOM 874 N N . PHE A 1 114 ? 8.205 4.910 5.601 1.00 95.06 114 PHE A N 1
ATOM 875 C CA . PHE A 1 114 ? 7.693 3.558 5.819 1.00 95.06 114 PHE A CA 1
ATOM 876 C C . PHE A 1 114 ? 6.505 3.262 4.912 1.00 95.06 114 PHE A C 1
ATOM 878 O O . PHE A 1 114 ? 5.611 4.087 4.774 1.00 95.06 114 PHE A O 1
ATOM 885 N N . HIS A 1 115 ? 6.464 2.059 4.347 1.00 96.00 115 HIS A N 1
ATOM 886 C CA . HIS A 1 115 ? 5.274 1.525 3.696 1.00 96.00 115 HIS A CA 1
ATOM 887 C C . HIS A 1 115 ? 4.712 0.395 4.556 1.00 96.00 115 HIS A C 1
ATOM 889 O O . HIS A 1 115 ? 5.417 -0.581 4.824 1.00 96.00 115 HIS A O 1
ATOM 895 N N . VAL A 1 116 ? 3.446 0.493 4.955 1.00 97.06 116 VAL A N 1
ATOM 896 C CA . VAL A 1 116 ? 2.734 -0.601 5.632 1.00 97.06 116 VAL A CA 1
ATOM 897 C C . VAL A 1 116 ? 1.718 -1.198 4.675 1.00 97.06 116 VAL A C 1
ATOM 899 O O . VAL A 1 116 ? 0.765 -0.526 4.296 1.00 97.06 116 VAL A O 1
ATOM 902 N N . TRP A 1 117 ? 1.931 -2.449 4.283 1.00 97.56 117 TRP A N 1
ATOM 903 C CA . TRP A 1 117 ? 1.137 -3.175 3.296 1.00 97.56 117 TRP A CA 1
ATOM 904 C C . TRP A 1 117 ? 0.119 -4.089 3.960 1.00 97.56 117 TRP A C 1
ATOM 906 O O . TRP A 1 117 ? 0.486 -4.881 4.822 1.00 97.56 117 TRP A O 1
ATOM 916 N N . VAL A 1 118 ? -1.127 -4.042 3.497 1.00 97.88 118 VAL A N 1
ATOM 917 C CA . VAL A 1 118 ? -2.217 -4.927 3.922 1.00 97.88 118 VAL A CA 1
ATOM 918 C C . VAL A 1 118 ? -2.831 -5.597 2.683 1.00 97.88 118 VAL A C 1
ATOM 920 O O . VAL A 1 118 ? -3.334 -4.880 1.811 1.00 97.88 118 VAL A O 1
ATOM 923 N N . PRO A 1 119 ? -2.807 -6.939 2.571 1.00 97.75 119 PRO A N 1
ATOM 924 C CA . PRO A 1 119 ? -3.336 -7.668 1.418 1.00 97.75 119 PRO A CA 1
ATOM 925 C C . PRO A 1 119 ? -4.860 -7.833 1.506 1.00 97.75 119 PRO A C 1
ATOM 927 O O . PRO A 1 119 ? -5.387 -8.442 2.437 1.00 97.75 119 PRO A O 1
ATOM 930 N N . LEU A 1 120 ? -5.579 -7.299 0.519 1.00 98.62 120 LEU A N 1
ATOM 931 C CA . LEU A 1 120 ? -7.038 -7.201 0.515 1.00 98.62 120 LEU A CA 1
ATOM 932 C C . LEU A 1 120 ? -7.689 -8.228 -0.415 1.00 98.62 120 LEU A C 1
ATOM 934 O O . LEU A 1 120 ? -7.302 -8.382 -1.574 1.00 98.62 120 LEU A O 1
ATOM 938 N N . ALA A 1 121 ? -8.784 -8.829 0.041 1.00 97.75 121 ALA A N 1
ATOM 939 C CA . ALA A 1 121 ? -9.648 -9.724 -0.729 1.00 97.75 121 ALA A CA 1
ATOM 940 C C . ALA A 1 121 ? -10.589 -8.970 -1.700 1.00 97.75 121 ALA A C 1
ATOM 942 O O . ALA A 1 121 ? -11.708 -9.404 -1.953 1.00 97.75 121 ALA A O 1
ATOM 943 N N . GLY A 1 122 ? -10.140 -7.837 -2.255 1.00 97.94 122 GLY A N 1
ATOM 944 C CA . GLY A 1 122 ? -10.956 -6.939 -3.076 1.00 97.94 122 GLY A CA 1
ATOM 945 C C . GLY A 1 122 ? -11.838 -6.020 -2.228 1.00 97.94 122 GLY A C 1
ATOM 946 O O . GLY A 1 122 ? -12.842 -6.447 -1.669 1.00 97.94 122 GLY A O 1
ATOM 947 N N . VAL A 1 123 ? -11.490 -4.734 -2.161 1.00 98.75 123 VAL A N 1
ATOM 948 C CA . VAL A 1 123 ? -12.235 -3.721 -1.392 1.00 98.75 123 VAL A CA 1
ATOM 949 C C . VAL A 1 123 ? -12.623 -2.545 -2.295 1.00 98.75 123 VAL A C 1
ATOM 951 O O . VAL A 1 123 ? -11.790 -2.086 -3.081 1.00 98.75 123 VAL A O 1
ATOM 954 N N . PRO A 1 124 ? -13.863 -2.029 -2.209 1.00 98.38 124 PRO A N 1
ATOM 955 C CA . PRO A 1 124 ? -14.295 -0.910 -3.036 1.00 98.38 124 PRO A CA 1
ATOM 956 C C . PRO A 1 124 ? -13.639 0.412 -2.615 1.00 98.38 124 PRO A C 1
ATOM 958 O O . PRO A 1 124 ? -13.286 0.631 -1.454 1.00 98.38 124 PRO A O 1
ATOM 961 N N . LEU A 1 125 ? -13.544 1.341 -3.569 1.00 98.38 125 LEU A N 1
ATOM 962 C CA . LEU A 1 125 ? -12.970 2.674 -3.359 1.00 98.38 125 LEU A CA 1
ATOM 963 C C . LEU A 1 125 ? -13.627 3.442 -2.201 1.00 98.38 125 LEU A C 1
ATOM 965 O O . LEU A 1 125 ? -12.939 4.171 -1.495 1.00 98.38 125 LEU A O 1
ATOM 969 N N . THR A 1 126 ? -14.930 3.279 -1.982 1.00 98.31 126 THR A N 1
ATOM 970 C CA . THR A 1 126 ? -15.667 3.975 -0.916 1.00 98.31 126 THR A CA 1
ATOM 971 C C . THR A 1 126 ? -15.139 3.622 0.475 1.00 98.31 126 THR A C 1
ATOM 973 O O . THR A 1 126 ? -14.841 4.519 1.262 1.00 98.31 126 THR A O 1
ATOM 976 N N . THR A 1 127 ? -14.937 2.334 0.766 1.00 98.69 127 THR A N 1
ATOM 977 C CA . THR A 1 127 ? -14.324 1.875 2.024 1.00 98.69 127 THR A CA 1
ATOM 978 C C . THR A 1 127 ? -12.885 2.378 2.146 1.00 98.69 127 THR A C 1
ATOM 980 O O . THR A 1 127 ? -12.474 2.844 3.206 1.00 98.69 127 THR A O 1
ATOM 983 N N . MET A 1 128 ? -12.126 2.362 1.048 1.00 98.75 128 MET A N 1
ATOM 984 C CA . MET A 1 128 ? -10.741 2.844 1.039 1.00 98.75 128 MET A CA 1
ATOM 985 C C . MET A 1 128 ? -10.629 4.351 1.292 1.00 98.75 128 MET A C 1
ATOM 987 O O . MET A 1 128 ? -9.716 4.788 1.987 1.00 98.75 128 MET A O 1
ATOM 991 N N . GLN A 1 129 ? -11.573 5.151 0.793 1.00 98.62 129 GLN A N 1
ATOM 992 C CA . GLN A 1 129 ? -11.644 6.584 1.082 1.00 98.62 129 GLN A CA 1
ATOM 993 C C . GLN A 1 129 ? -11.924 6.843 2.564 1.00 98.62 129 GLN A C 1
ATOM 995 O O . GLN A 1 129 ? -11.247 7.670 3.170 1.00 98.62 129 GLN A O 1
ATOM 1000 N N . GLN A 1 130 ? -12.852 6.094 3.167 1.00 98.62 130 GLN A N 1
ATOM 1001 C CA . GLN A 1 130 ? -13.126 6.192 4.603 1.00 98.62 130 GLN A CA 1
ATOM 1002 C C . GLN A 1 130 ? -11.905 5.805 5.446 1.00 98.62 130 GLN A C 1
ATOM 1004 O O . GLN A 1 130 ? -11.598 6.492 6.420 1.00 98.62 130 GLN A O 1
ATOM 1009 N N . LEU A 1 131 ? -11.188 4.748 5.049 1.00 98.75 131 LEU A N 1
ATOM 1010 C CA . LEU A 1 131 ? -9.924 4.349 5.669 1.00 98.75 131 LEU A CA 1
ATOM 1011 C C . LEU A 1 131 ? -8.875 5.454 5.571 1.00 98.75 131 LEU A C 1
ATOM 1013 O O . LEU A 1 131 ? -8.267 5.806 6.578 1.00 98.75 131 LEU A O 1
ATOM 1017 N N . ALA A 1 132 ? -8.686 6.016 4.379 1.00 98.50 132 ALA A N 1
ATOM 1018 C CA . ALA A 1 132 ? -7.709 7.065 4.125 1.00 98.50 132 ALA A CA 1
ATOM 1019 C C . ALA A 1 132 ? -7.978 8.318 4.975 1.00 98.50 132 ALA A C 1
ATOM 1021 O O . ALA A 1 132 ? -7.057 8.854 5.591 1.00 98.50 132 ALA A O 1
ATOM 1022 N N . ASP A 1 133 ? -9.237 8.754 5.045 1.00 98.19 133 ASP A N 1
ATOM 1023 C CA . ASP A 1 133 ? -9.635 9.946 5.795 1.00 98.19 133 ASP A CA 1
ATOM 1024 C C . ASP A 1 133 ? -9.526 9.725 7.314 1.00 98.19 133 ASP A C 1
ATOM 1026 O O . ASP A 1 133 ? -9.013 10.587 8.032 1.00 98.19 133 ASP A O 1
ATOM 1030 N N . ALA A 1 134 ? -9.949 8.556 7.811 1.00 98.00 134 ALA A N 1
ATOM 1031 C CA . ALA A 1 134 ? -9.823 8.206 9.225 1.00 98.00 134 ALA A CA 1
ATOM 1032 C C . ALA A 1 134 ? -8.350 8.087 9.650 1.00 98.00 134 ALA A C 1
ATOM 1034 O O . ALA A 1 134 ? -7.956 8.652 10.670 1.00 98.00 134 ALA A O 1
ATOM 1035 N N . ALA A 1 135 ? -7.522 7.425 8.838 1.00 98.12 135 ALA A N 1
ATOM 1036 C CA . ALA A 1 135 ? -6.093 7.297 9.096 1.00 98.12 135 ALA A CA 1
ATOM 1037 C C . ALA A 1 135 ? -5.392 8.660 9.081 1.00 98.12 135 ALA A C 1
ATOM 1039 O O . ALA A 1 135 ? -4.617 8.951 9.986 1.00 98.12 135 ALA A O 1
ATOM 1040 N N . LYS A 1 136 ? -5.702 9.540 8.116 1.00 97.50 136 LYS A N 1
ATOM 1041 C CA . LYS A 1 136 ? -5.093 10.878 8.041 1.00 97.50 136 LYS A CA 1
ATOM 1042 C C . LYS A 1 136 ? -5.447 11.764 9.236 1.00 97.50 136 LYS A C 1
ATOM 1044 O O . LYS A 1 136 ? -4.639 12.603 9.622 1.00 97.50 136 LYS A O 1
ATOM 1049 N N . ALA A 1 137 ? -6.621 11.576 9.838 1.00 96.75 137 ALA A N 1
ATOM 1050 C CA . ALA A 1 137 ? -7.005 12.298 11.049 1.00 96.75 137 ALA A CA 1
ATOM 1051 C C . ALA A 1 137 ? -6.172 11.902 12.285 1.00 96.75 137 ALA A C 1
ATOM 1053 O O . ALA A 1 137 ? -6.031 12.715 13.195 1.00 96.75 137 ALA A O 1
ATOM 1054 N N . VAL A 1 138 ? -5.635 10.677 12.316 1.00 97.25 138 VAL A N 1
ATOM 1055 C CA . VAL A 1 138 ? -4.816 10.146 13.423 1.00 97.25 138 VAL A CA 1
ATOM 1056 C C . VAL A 1 138 ? -3.317 10.236 13.132 1.00 97.25 138 VAL A C 1
ATOM 1058 O O . VAL A 1 138 ? -2.532 10.405 14.059 1.00 97.25 138 VAL A O 1
ATOM 1061 N N . LEU A 1 139 ? -2.925 10.170 11.858 1.00 97.31 139 LEU A N 1
ATOM 1062 C CA . LEU A 1 139 ? -1.542 10.226 11.370 1.00 97.31 139 LEU A CA 1
ATOM 1063 C C . LEU A 1 139 ? -1.336 11.483 10.493 1.00 97.31 139 LEU A C 1
ATOM 1065 O O . LEU A 1 139 ? -1.101 11.382 9.280 1.00 97.31 139 LEU A O 1
ATOM 1069 N N . PRO A 1 140 ? -1.545 12.696 11.038 1.00 96.44 140 PRO A N 1
ATOM 1070 C CA . PRO A 1 140 ? -1.657 13.905 10.235 1.00 96.44 140 PRO A CA 1
ATOM 1071 C C . PRO A 1 140 ? -0.344 14.337 9.582 1.00 96.44 140 PRO A C 1
ATOM 1073 O O . PRO A 1 140 ? -0.400 15.011 8.550 1.00 96.44 140 PRO A O 1
ATOM 1076 N N . VAL A 1 141 ? 0.819 13.977 10.126 1.00 96.81 141 VAL A N 1
ATOM 1077 C CA . VAL A 1 141 ? 2.092 14.570 9.699 1.00 96.81 141 VAL A CA 1
ATOM 1078 C C . VAL A 1 141 ? 2.730 13.789 8.552 1.00 96.81 141 VAL A C 1
ATOM 1080 O O . VAL A 1 141 ? 3.036 14.375 7.510 1.00 96.81 141 VAL A O 1
ATOM 1083 N N . SER A 1 142 ? 2.926 12.481 8.715 1.00 96.62 142 SER A N 1
ATOM 1084 C CA . SER A 1 142 ? 3.709 11.670 7.774 1.00 96.62 142 SER A CA 1
ATOM 1085 C C . SER A 1 142 ? 2.870 10.965 6.711 1.00 96.62 142 SER A C 1
ATOM 1087 O O . SER A 1 142 ? 3.373 10.748 5.616 1.00 96.62 142 SER A O 1
ATOM 1089 N N . LEU A 1 143 ? 1.590 10.666 6.962 1.00 97.56 143 LEU A N 1
ATOM 1090 C CA . LEU A 1 143 ? 0.789 9.881 6.017 1.00 97.56 143 LEU A CA 1
ATOM 1091 C C . LEU A 1 143 ? 0.469 10.641 4.715 1.00 97.56 143 LEU A C 1
ATOM 1093 O O . LEU A 1 143 ? -0.307 11.610 4.726 1.00 97.56 143 LEU A O 1
ATOM 1097 N N . ASP A 1 144 ? 0.965 10.130 3.587 1.00 95.38 144 ASP A N 1
ATOM 1098 C 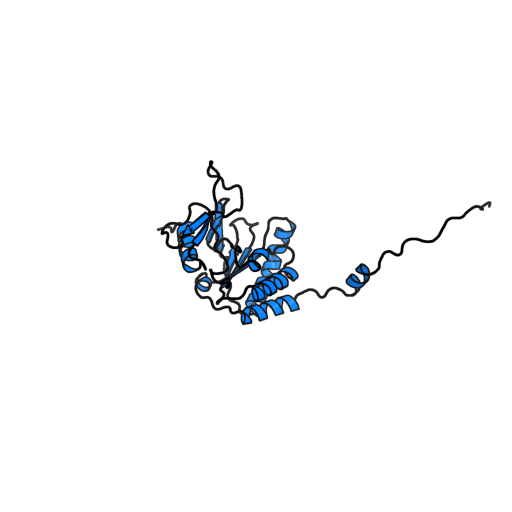CA . ASP A 1 144 ? 0.393 10.361 2.261 1.00 95.38 144 ASP A CA 1
ATOM 1099 C C . ASP A 1 144 ? -0.726 9.339 2.007 1.00 95.38 144 ASP A C 1
ATOM 1101 O O . ASP A 1 144 ? -0.514 8.146 1.796 1.00 95.38 144 ASP A O 1
ATOM 1105 N N . HIS A 1 145 ? -1.963 9.826 2.053 1.00 94.88 145 HIS A N 1
ATOM 1106 C CA . HIS A 1 145 ? -3.168 9.013 1.900 1.00 94.88 145 HIS A CA 1
ATOM 1107 C C . HIS A 1 145 ? -3.756 9.094 0.479 1.00 94.88 145 HIS A C 1
ATOM 1109 O O . HIS A 1 145 ? -4.777 8.463 0.196 1.00 94.88 145 HIS A O 1
ATOM 1115 N N . GLY A 1 146 ? -3.140 9.858 -0.435 1.00 94.62 146 GLY A N 1
ATOM 1116 C CA . GLY A 1 146 ? -3.691 10.117 -1.768 1.00 94.62 146 GLY A CA 1
ATOM 1117 C C . GLY A 1 146 ? -3.817 8.854 -2.623 1.00 94.62 146 GLY A C 1
ATOM 1118 O O . GLY A 1 146 ? -4.821 8.664 -3.316 1.00 94.62 146 GLY A O 1
ATOM 1119 N N . LEU A 1 147 ? -2.843 7.944 -2.521 1.00 94.12 147 LEU A N 1
ATOM 1120 C CA . LEU A 1 147 ? -2.850 6.658 -3.231 1.00 94.12 147 LEU A CA 1
ATOM 1121 C C . LEU A 1 147 ? -4.015 5.746 -2.814 1.00 94.12 147 LEU A C 1
ATOM 1123 O O . LEU A 1 147 ? -4.545 5.025 -3.659 1.00 94.12 147 LEU A O 1
ATOM 1127 N N . LEU A 1 148 ? -4.473 5.825 -1.558 1.00 97.06 148 LEU A N 1
ATOM 1128 C CA . LEU A 1 148 ? -5.612 5.042 -1.055 1.00 97.06 148 LEU A CA 1
ATOM 1129 C C . LEU A 1 148 ? -6.947 5.530 -1.635 1.00 97.06 148 LEU A C 1
ATOM 1131 O O . LEU A 1 148 ? -7.934 4.802 -1.632 1.00 97.06 148 LEU A O 1
ATOM 1135 N N . LYS A 1 149 ? -6.984 6.759 -2.159 1.00 97.94 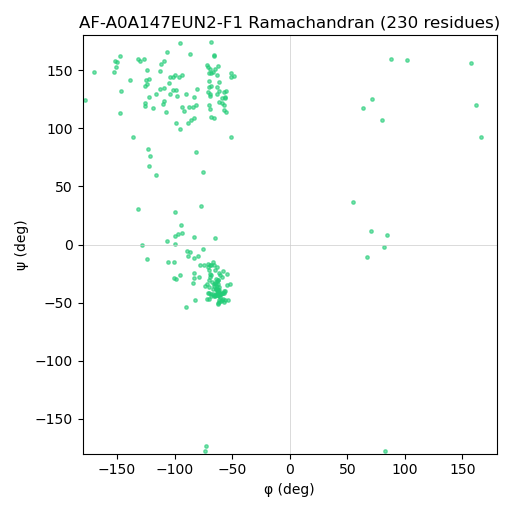149 LYS A N 1
ATOM 1136 C CA . LYS A 1 149 ? -8.199 7.407 -2.676 1.00 97.94 149 LYS A CA 1
ATOM 1137 C C . LYS A 1 149 ? -8.316 7.343 -4.197 1.00 97.94 149 LYS A C 1
ATOM 1139 O O . LYS A 1 149 ? -9.214 7.965 -4.762 1.00 97.94 149 LYS A O 1
ATOM 1144 N N . ASN A 1 150 ? -7.429 6.615 -4.877 1.00 96.81 150 ASN A N 1
ATOM 1145 C CA . ASN A 1 150 ? -7.363 6.608 -6.335 1.00 96.81 150 ASN A CA 1
ATOM 1146 C C . ASN A 1 150 ? -7.193 5.192 -6.903 1.00 96.81 150 ASN A C 1
ATOM 1148 O O . ASN A 1 150 ? -6.080 4.725 -7.128 1.00 96.81 150 ASN A O 1
ATOM 1152 N N . ALA A 1 151 ? -8.309 4.537 -7.230 1.00 97.00 151 ALA A N 1
ATOM 1153 C CA . ALA A 1 151 ? -8.306 3.200 -7.835 1.00 97.00 151 ALA A CA 1
ATOM 1154 C C . ALA A 1 151 ? -7.668 3.160 -9.239 1.00 97.00 151 ALA A C 1
ATOM 1156 O O . ALA A 1 151 ? -7.240 2.112 -9.717 1.00 97.00 151 ALA A O 1
ATOM 1157 N N . ARG A 1 152 ? -7.597 4.296 -9.943 1.00 95.81 152 ARG A N 1
ATOM 1158 C CA . ARG A 1 152 ? -7.104 4.333 -11.324 1.00 95.81 152 ARG A CA 1
ATOM 1159 C C . ARG A 1 152 ? -5.583 4.373 -11.385 1.00 95.81 152 ARG A C 1
ATOM 1161 O O . ARG A 1 152 ? -4.988 3.639 -12.174 1.00 95.81 152 ARG A O 1
ATOM 1168 N N . THR A 1 153 ? -4.970 5.250 -10.594 1.00 94.56 153 THR A N 1
ATOM 1169 C CA . THR A 1 153 ? -3.531 5.544 -10.664 1.00 94.56 153 THR A CA 1
ATOM 1170 C C . THR A 1 153 ? -2.813 5.453 -9.323 1.00 94.56 153 THR A C 1
ATOM 1172 O O . THR A 1 153 ? -1.604 5.656 -9.303 1.00 94.56 153 THR A O 1
ATOM 1175 N N . GLY A 1 154 ? -3.508 5.143 -8.223 1.00 96.38 154 GLY A N 1
ATOM 1176 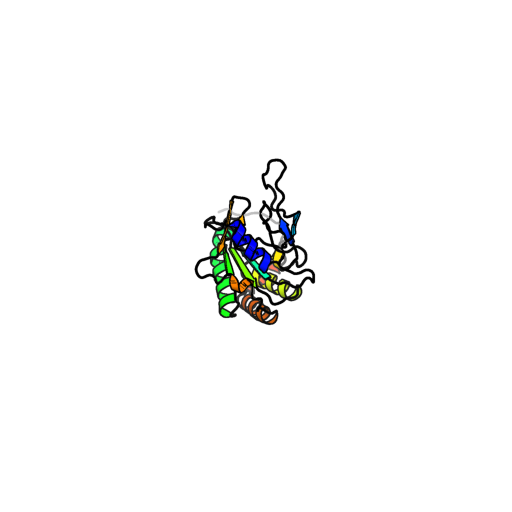C CA . GLY A 1 154 ? -2.877 4.838 -6.941 1.00 96.38 154 GLY A CA 1
ATOM 1177 C C . GLY A 1 154 ? -1.916 3.667 -7.113 1.00 96.38 154 GLY A C 1
ATOM 1178 O O . GLY A 1 154 ? -2.322 2.569 -7.513 1.00 96.38 154 GLY A O 1
ATOM 1179 N N . ALA A 1 155 ? -0.632 3.936 -6.900 1.00 96.62 155 ALA A N 1
ATOM 1180 C CA . ALA A 1 155 ? 0.446 2.996 -7.137 1.00 96.62 155 ALA A CA 1
ATOM 1181 C C . ALA A 1 155 ? 1.625 3.303 -6.219 1.00 96.62 155 ALA A C 1
ATOM 1183 O O . ALA A 1 155 ? 1.874 4.459 -5.881 1.00 96.62 155 ALA A O 1
ATOM 1184 N N . ILE A 1 156 ? 2.356 2.262 -5.838 1.00 94.94 156 ILE A N 1
ATOM 1185 C CA . ILE A 1 156 ? 3.501 2.378 -4.938 1.00 94.94 156 ILE A CA 1
ATOM 1186 C C . ILE A 1 156 ? 4.538 1.298 -5.244 1.00 94.94 156 ILE A C 1
ATOM 1188 O O . ILE A 1 156 ? 4.246 0.282 -5.881 1.00 94.94 156 ILE A O 1
ATOM 1192 N N . ARG A 1 157 ? 5.783 1.557 -4.847 1.00 93.56 157 ARG A N 1
ATOM 1193 C CA . ARG A 1 157 ? 6.912 0.650 -5.058 1.00 93.56 157 ARG A CA 1
ATOM 1194 C C . ARG A 1 157 ? 6.735 -0.583 -4.164 1.00 93.56 157 ARG A C 1
ATOM 1196 O O . ARG A 1 157 ? 6.659 -0.390 -2.948 1.00 93.56 157 ARG A O 1
ATOM 1203 N N . PRO A 1 158 ? 6.648 -1.810 -4.718 1.00 94.12 158 PRO A N 1
ATOM 1204 C CA . PRO A 1 158 ? 6.447 -3.012 -3.912 1.00 94.12 158 PRO A CA 1
ATOM 1205 C C . PRO A 1 158 ? 7.661 -3.295 -3.012 1.00 94.12 158 PRO A C 1
ATOM 1207 O O . PRO A 1 158 ? 8.746 -2.756 -3.262 1.00 94.12 158 PRO A O 1
ATOM 1210 N N . PRO A 1 159 ? 7.519 -4.139 -1.977 1.00 92.56 159 PRO A N 1
ATOM 1211 C CA . PRO A 1 159 ? 8.651 -4.553 -1.153 1.00 92.56 159 PRO A CA 1
ATOM 1212 C C . PRO A 1 159 ? 9.817 -5.070 -2.003 1.00 92.56 159 PRO A C 1
ATOM 1214 O O . PRO A 1 159 ? 9.606 -5.648 -3.070 1.00 92.56 159 PRO A O 1
ATOM 1217 N N . LEU A 1 160 ? 11.047 -4.854 -1.528 1.00 89.94 160 LEU A N 1
ATOM 1218 C CA . LEU A 1 160 ? 12.303 -5.236 -2.195 1.00 89.94 160 LEU A CA 1
ATOM 1219 C C . LEU A 1 160 ? 12.625 -4.481 -3.498 1.00 89.94 160 LEU A C 1
ATOM 1221 O O . LEU A 1 160 ? 13.746 -4.579 -3.992 1.00 89.94 160 LEU A O 1
ATOM 1225 N N . SER A 1 161 ? 11.690 -3.709 -4.063 1.00 86.75 161 SER A N 1
ATOM 1226 C CA . SER A 1 161 ? 11.924 -2.995 -5.326 1.00 86.75 161 SER A CA 1
ATOM 1227 C C . SER A 1 161 ? 13.015 -1.917 -5.213 1.00 86.75 161 SER A C 1
ATOM 1229 O O . SER A 1 161 ? 13.228 -1.350 -4.131 1.00 86.75 161 SER A O 1
ATOM 1231 N N . PRO A 1 162 ? 13.725 -1.626 -6.320 1.00 83.56 162 PRO A N 1
ATOM 1232 C CA . PRO A 1 162 ? 14.808 -0.656 -6.331 1.00 83.56 162 PRO A CA 1
ATOM 1233 C C . PRO A 1 162 ? 14.304 0.775 -6.139 1.00 83.56 162 PRO A C 1
ATOM 1235 O O . PRO A 1 162 ? 13.201 1.149 -6.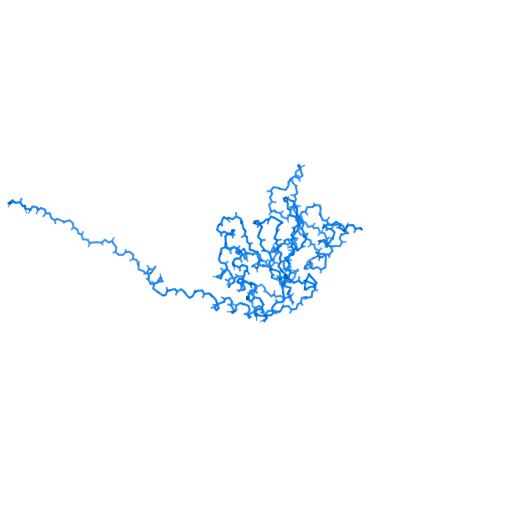541 1.00 83.56 162 PRO A O 1
ATOM 1238 N N . HIS A 1 163 ? 15.160 1.601 -5.549 1.00 81.06 163 HIS A N 1
ATOM 1239 C CA . HIS A 1 163 ? 14.940 3.027 -5.376 1.00 81.06 163 HIS A CA 1
ATOM 1240 C C . HIS A 1 163 ? 15.732 3.827 -6.423 1.00 81.06 163 HIS A C 1
ATOM 1242 O O . HIS A 1 163 ? 16.862 3.483 -6.759 1.00 81.06 163 HIS A O 1
ATOM 1248 N N . ALA A 1 164 ? 15.167 4.938 -6.911 1.00 75.44 164 ALA A N 1
ATOM 1249 C CA . ALA A 1 164 ? 15.774 5.747 -7.980 1.00 75.44 164 ALA A CA 1
ATOM 1250 C C . ALA A 1 164 ? 17.155 6.321 -7.624 1.00 75.44 164 ALA A C 1
ATOM 1252 O O . ALA A 1 164 ? 17.971 6.572 -8.501 1.00 75.44 164 ALA A O 1
ATOM 1253 N N . ARG A 1 165 ? 17.422 6.521 -6.328 1.00 73.88 165 ARG A N 1
ATOM 1254 C CA . ARG A 1 165 ? 18.718 6.995 -5.808 1.00 73.88 165 ARG A CA 1
ATOM 1255 C C . ARG A 1 165 ? 19.654 5.857 -5.371 1.00 73.88 165 ARG A C 1
ATOM 1257 O O . ARG A 1 165 ? 20.593 6.106 -4.625 1.00 73.88 165 ARG A O 1
ATOM 1264 N N . GLY A 1 166 ? 19.376 4.625 -5.796 1.00 71.75 166 GLY A N 1
ATOM 1265 C CA . GLY A 1 166 ? 20.085 3.425 -5.359 1.00 71.75 166 GLY A CA 1
ATOM 1266 C C . GLY A 1 166 ? 19.496 2.806 -4.089 1.00 71.75 166 GLY A C 1
ATOM 1267 O O . GLY A 1 166 ? 18.773 3.458 -3.330 1.00 71.75 166 GLY A O 1
ATOM 1268 N N . GLY A 1 167 ? 19.803 1.524 -3.881 1.00 79.69 167 GLY A N 1
ATOM 1269 C CA . GLY A 1 167 ? 19.240 0.713 -2.802 1.00 79.69 167 GLY A CA 1
ATOM 1270 C C . GLY A 1 167 ? 17.861 0.130 -3.118 1.00 79.69 167 GLY A C 1
ATOM 1271 O O . GLY A 1 167 ? 17.328 0.317 -4.212 1.00 79.69 167 GLY A O 1
ATOM 1272 N N . THR A 1 168 ? 17.280 -0.576 -2.150 1.00 80.25 168 THR A N 1
ATOM 1273 C CA . THR A 1 168 ? 15.975 -1.246 -2.267 1.00 80.25 168 THR A CA 1
ATOM 1274 C C . THR A 1 168 ? 15.085 -0.930 -1.073 1.00 80.25 168 THR A C 1
ATOM 1276 O O . THR A 1 168 ? 15.568 -0.535 -0.013 1.00 80.25 168 THR A O 1
ATOM 1279 N N . SER A 1 169 ? 13.775 -1.116 -1.226 1.00 79.94 169 SER A N 1
ATOM 1280 C CA . SER A 1 169 ? 12.889 -1.193 -0.064 1.00 79.94 169 SER A CA 1
ATOM 1281 C C . SER A 1 169 ? 13.263 -2.406 0.798 1.00 79.94 169 SER A C 1
ATOM 1283 O O . SER A 1 169 ? 13.493 -3.490 0.267 1.00 79.94 169 SER A O 1
ATOM 1285 N N . GLU A 1 170 ? 13.320 -2.238 2.118 1.00 86.94 170 GLU A N 1
ATOM 1286 C CA . GLU A 1 170 ? 13.735 -3.292 3.052 1.00 86.94 170 GLU A CA 1
ATOM 1287 C C . GLU A 1 170 ? 12.580 -3.675 3.969 1.00 86.94 170 GLU A C 1
ATOM 1289 O O . GLU A 1 170 ? 11.958 -2.807 4.583 1.00 86.94 170 GLU A O 1
ATOM 1294 N N . VAL A 1 171 ? 12.293 -4.971 4.087 1.00 87.44 171 VAL A N 1
ATOM 1295 C CA . VAL A 1 171 ? 11.320 -5.471 5.066 1.00 87.44 171 VAL A CA 1
ATOM 1296 C C . VAL A 1 171 ? 11.904 -5.300 6.463 1.00 87.44 171 VAL A C 1
ATOM 1298 O O . VAL A 1 171 ? 13.045 -5.684 6.717 1.00 87.44 171 VAL A O 1
ATOM 1301 N N . MET A 1 172 ? 11.136 -4.704 7.374 1.00 86.75 172 MET A N 1
ATOM 1302 C CA . MET A 1 172 ? 11.610 -4.495 8.738 1.00 86.75 172 MET A CA 1
ATOM 1303 C C . MET A 1 172 ? 11.698 -5.832 9.499 1.00 86.75 172 MET A C 1
ATOM 1305 O O . MET A 1 172 ? 10.802 -6.671 9.374 1.00 86.75 172 MET A O 1
ATOM 1309 N N . PRO A 1 173 ? 12.740 -6.047 10.325 1.00 74.06 173 PRO A N 1
ATOM 1310 C CA . PRO A 1 173 ? 12.835 -7.238 11.165 1.00 74.06 173 PRO A CA 1
ATOM 1311 C C . PRO A 1 173 ? 11.599 -7.401 12.058 1.00 74.06 173 PRO A C 1
ATOM 1313 O O . PRO A 1 173 ? 11.161 -6.447 12.701 1.00 74.06 173 PRO A O 1
ATOM 1316 N N . GLY A 1 174 ? 11.028 -8.608 12.093 1.00 68.88 174 GLY A N 1
ATOM 1317 C CA . GLY A 1 174 ? 9.830 -8.905 12.888 1.00 68.88 174 GLY A CA 1
ATOM 1318 C C . GLY A 1 174 ? 8.536 -8.260 12.373 1.00 68.88 174 GLY A C 1
ATOM 1319 O O . GLY A 1 174 ? 7.533 -8.263 13.087 1.00 68.88 174 GLY A O 1
ATOM 1320 N N . ALA A 1 175 ? 8.537 -7.708 11.155 1.00 61.78 175 ALA A N 1
ATOM 1321 C CA . ALA A 1 175 ? 7.406 -6.979 10.588 1.00 61.78 175 ALA A CA 1
ATOM 1322 C C . ALA A 1 175 ? 6.533 -7.788 9.616 1.00 61.78 175 ALA A C 1
ATOM 1324 O O . ALA A 1 175 ? 5.894 -7.198 8.748 1.00 61.78 175 ALA A O 1
ATOM 1325 N N . GLY A 1 176 ? 6.488 -9.112 9.787 1.00 63.50 176 GLY A N 1
ATOM 1326 C CA . GLY A 1 176 ? 5.639 -10.019 9.014 1.00 63.50 176 GLY A CA 1
ATOM 1327 C C . GLY A 1 176 ? 6.379 -10.775 7.910 1.00 63.50 176 GLY A C 1
ATOM 1328 O O . GLY A 1 176 ? 7.459 -10.385 7.469 1.00 63.50 176 GLY A O 1
ATOM 1329 N N . ASP A 1 177 ? 5.781 -11.887 7.498 1.00 83.62 177 ASP A N 1
ATOM 1330 C CA . ASP A 1 177 ? 6.230 -12.709 6.378 1.00 83.62 177 ASP A CA 1
ATOM 1331 C C . ASP A 1 177 ? 5.750 -12.086 5.056 1.00 83.62 177 ASP A C 1
ATOM 1333 O O . ASP A 1 177 ? 4.587 -11.704 4.938 1.00 83.62 177 ASP A O 1
ATOM 1337 N N . LEU A 1 178 ? 6.624 -11.976 4.051 1.00 89.12 178 LEU A N 1
ATOM 1338 C CA . LEU A 1 178 ? 6.239 -11.471 2.728 1.00 89.12 178 LEU A CA 1
ATOM 1339 C C . LEU A 1 178 ? 5.177 -12.346 2.056 1.00 89.12 178 LEU A C 1
ATOM 1341 O O . LEU A 1 178 ? 4.412 -11.836 1.233 1.00 89.12 178 LEU A O 1
ATOM 1345 N N . ASP A 1 179 ? 5.087 -13.627 2.415 1.00 90.06 179 ASP A N 1
ATOM 1346 C CA . ASP A 1 179 ? 4.094 -14.537 1.848 1.00 90.06 179 ASP A CA 1
ATOM 1347 C C . ASP A 1 179 ? 2.652 -14.169 2.217 1.00 90.06 179 ASP A C 1
ATOM 1349 O O . ASP A 1 179 ? 1.723 -14.522 1.482 1.00 90.06 179 ASP A O 1
ATOM 1353 N N . ILE A 1 180 ? 2.434 -13.342 3.250 1.00 92.00 180 ILE A N 1
ATOM 1354 C CA . ILE A 1 180 ? 1.093 -12.807 3.522 1.00 92.00 180 ILE A CA 1
ATOM 1355 C C . ILE A 1 180 ? 0.586 -11.949 2.353 1.00 92.00 180 ILE A C 1
ATOM 1357 O O . ILE A 1 180 ? -0.608 -11.916 2.073 1.00 92.00 180 ILE A O 1
ATOM 1361 N N . LEU A 1 181 ? 1.482 -11.281 1.614 1.00 94.56 181 LEU A N 1
ATOM 1362 C CA . LEU A 1 181 ? 1.097 -10.448 0.471 1.00 94.56 181 LEU A CA 1
ATOM 1363 C C . LEU A 1 181 ? 0.571 -11.276 -0.707 1.00 94.56 181 LEU A C 1
ATOM 1365 O O . LEU A 1 181 ? -0.097 -10.734 -1.585 1.00 94.56 181 LEU A O 1
ATOM 1369 N N . ARG A 1 182 ? 0.850 -12.585 -0.715 1.00 95.06 182 ARG A N 1
ATOM 1370 C CA . ARG A 1 182 ? 0.357 -13.547 -1.710 1.00 95.06 182 ARG A CA 1
ATOM 1371 C C . ARG A 1 182 ? -0.993 -14.153 -1.320 1.00 95.06 182 ARG A C 1
ATOM 1373 O O . ARG A 1 182 ? -1.604 -14.836 -2.136 1.00 95.06 182 ARG A O 1
ATOM 1380 N N . THR A 1 183 ? -1.455 -13.925 -0.091 1.00 91.75 183 THR A N 1
ATOM 1381 C CA . THR A 1 183 ? -2.653 -14.550 0.487 1.00 91.75 183 THR A CA 1
ATOM 1382 C C . THR A 1 183 ? -3.670 -13.478 0.909 1.00 91.75 183 THR A C 1
ATOM 1384 O O . THR A 1 183 ? -3.804 -13.150 2.088 1.00 91.75 183 THR A O 1
ATOM 1387 N N . PRO A 1 184 ? -4.404 -12.880 -0.051 1.00 91.31 184 PRO A N 1
ATOM 1388 C CA . PRO A 1 184 ? -5.359 -11.815 0.241 1.00 91.31 184 PRO A CA 1
ATOM 1389 C C . PRO A 1 184 ? -6.526 -12.327 1.094 1.00 91.31 184 PRO A C 1
ATOM 1391 O O . PRO A 1 184 ? -7.395 -13.047 0.606 1.00 91.31 184 PRO A O 1
ATOM 1394 N N . ALA A 1 185 ? -6.555 -11.921 2.364 1.00 92.50 185 ALA A N 1
ATOM 1395 C CA . ALA A 1 185 ? -7.555 -12.358 3.345 1.00 92.50 185 ALA A CA 1
ATOM 1396 C C . ALA A 1 185 ? -8.318 -11.197 4.011 1.00 92.50 185 ALA A C 1
ATOM 1398 O O . ALA A 1 185 ? -9.327 -11.417 4.682 1.00 92.50 185 ALA A O 1
ATOM 1399 N N . VAL A 1 186 ? -7.862 -9.949 3.852 1.00 98.06 186 VAL A N 1
ATOM 1400 C CA . VAL A 1 186 ? -8.478 -8.794 4.522 1.00 98.06 186 VAL A CA 1
ATOM 1401 C C . VAL A 1 186 ? -9.669 -8.282 3.717 1.00 98.06 186 VAL A C 1
ATOM 1403 O O . VAL A 1 186 ? -9.527 -7.855 2.574 1.00 98.06 186 VAL A O 1
ATOM 1406 N N . THR A 1 187 ? -10.857 -8.321 4.313 1.00 98.44 187 THR A N 1
ATOM 1407 C CA . THR A 1 187 ? -12.114 -7.901 3.678 1.00 98.44 187 THR A CA 1
ATOM 1408 C C . THR A 1 187 ? -12.470 -6.452 4.022 1.00 98.44 187 THR A C 1
ATOM 1410 O O . THR A 1 187 ? -11.845 -5.828 4.881 1.00 98.44 187 THR A O 1
ATOM 1413 N N . ALA A 1 188 ? -13.522 -5.912 3.399 1.00 98.31 188 ALA A N 1
ATOM 1414 C CA . ALA A 1 188 ? -14.058 -4.598 3.763 1.00 98.31 188 ALA A CA 1
ATOM 1415 C C . ALA A 1 188 ? -14.481 -4.532 5.244 1.00 98.31 188 ALA A C 1
ATOM 1417 O O . ALA A 1 188 ? -14.112 -3.586 5.931 1.00 98.31 188 ALA A O 1
ATOM 1418 N N . ALA A 1 189 ? -15.129 -5.580 5.768 1.00 98.06 189 ALA A N 1
ATOM 1419 C CA . ALA A 1 189 ? -15.532 -5.660 7.176 1.00 98.06 189 ALA A CA 1
ATOM 1420 C C . ALA A 1 189 ? -14.336 -5.637 8.146 1.00 98.06 189 ALA A C 1
ATOM 1422 O O . ALA A 1 189 ? -14.435 -5.146 9.269 1.00 98.06 189 ALA A O 1
ATOM 1423 N N . HIS A 1 190 ? -13.177 -6.159 7.728 1.00 98.50 190 HIS A N 1
ATOM 1424 C CA . HIS A 1 190 ? -11.946 -6.034 8.511 1.00 98.50 190 HIS A CA 1
ATOM 1425 C C . HIS A 1 190 ? -11.463 -4.581 8.552 1.00 98.50 190 HIS A C 1
ATOM 1427 O O . HIS A 1 190 ? -11.088 -4.087 9.614 1.00 98.50 190 HIS A O 1
ATOM 1433 N N . LEU A 1 191 ? -11.515 -3.878 7.417 1.00 98.50 191 LEU A N 1
ATOM 1434 C CA . LEU A 1 191 ? -11.128 -2.470 7.344 1.00 98.50 191 LEU A CA 1
ATOM 1435 C C . LEU A 1 191 ? -12.111 -1.542 8.060 1.00 98.50 191 LEU A C 1
ATOM 1437 O O . LEU A 1 191 ? -11.674 -0.537 8.605 1.00 98.50 191 LEU A O 1
ATOM 1441 N N . GLU A 1 192 ? -13.397 -1.875 8.125 1.00 98.25 192 GLU A N 1
ATOM 1442 C CA . GLU A 1 192 ? -14.382 -1.134 8.925 1.00 98.25 192 GLU A CA 1
ATOM 1443 C C . GLU A 1 192 ? -13.992 -1.100 10.409 1.00 98.25 192 GLU A C 1
ATOM 1445 O O . GLU A 1 192 ? -13.988 -0.030 11.015 1.00 98.25 192 GLU A O 1
ATOM 1450 N N . ARG A 1 193 ? -13.514 -2.220 10.970 1.00 97.81 193 ARG A N 1
ATOM 1451 C CA . ARG A 1 193 ? -12.983 -2.243 12.347 1.00 97.81 193 ARG A CA 1
ATOM 1452 C C . ARG A 1 193 ? -11.755 -1.351 12.522 1.00 97.81 193 ARG A C 1
ATOM 1454 O O . ARG A 1 193 ? -11.617 -0.678 13.540 1.00 97.81 193 ARG A O 1
ATOM 1461 N N . VAL A 1 194 ? -10.868 -1.322 11.528 1.00 98.38 194 VAL A N 1
ATOM 1462 C CA . VAL A 1 194 ? -9.688 -0.440 11.530 1.00 98.38 194 VAL A CA 1
ATOM 1463 C C . VAL A 1 194 ? -10.106 1.031 11.447 1.00 98.38 194 VAL A C 1
ATOM 1465 O O . VAL A 1 194 ? -9.566 1.868 12.168 1.00 98.38 194 VAL A O 1
ATOM 1468 N N . ILE A 1 195 ? -11.083 1.350 10.596 1.00 98.50 195 ILE A N 1
ATOM 1469 C CA . ILE A 1 195 ? -11.663 2.689 10.463 1.00 98.50 195 ILE A CA 1
ATOM 1470 C C . ILE A 1 195 ? -12.239 3.150 11.804 1.00 98.50 195 ILE A C 1
ATOM 1472 O O . ILE A 1 195 ? -11.970 4.273 12.234 1.00 98.50 195 ILE A O 1
ATOM 1476 N N . ASP A 1 196 ? -12.999 2.294 12.481 1.00 97.62 196 ASP A N 1
ATOM 1477 C CA . ASP A 1 196 ? -13.590 2.629 13.773 1.00 97.62 196 ASP A CA 1
ATOM 1478 C C . ASP A 1 196 ? -12.527 2.806 14.860 1.00 97.62 196 ASP A C 1
ATOM 1480 O O . ASP A 1 196 ? -12.607 3.761 15.632 1.00 97.62 196 ASP A O 1
ATOM 1484 N N . ALA A 1 197 ? -11.469 1.990 14.863 1.00 97.31 197 ALA A N 1
ATOM 1485 C CA . ALA A 1 197 ? -10.329 2.182 15.758 1.00 97.31 197 ALA A CA 1
ATOM 1486 C C . ALA A 1 197 ? -9.629 3.537 15.530 1.00 97.31 197 ALA A C 1
ATOM 1488 O O . ALA A 1 197 ? -9.328 4.248 16.490 1.00 97.31 197 ALA A O 1
ATOM 1489 N N . PHE A 1 198 ? -9.424 3.955 14.274 1.00 97.56 198 PHE A N 1
ATOM 1490 C CA . PHE A 1 198 ? -8.918 5.302 13.980 1.00 97.56 198 PHE A CA 1
ATOM 1491 C C . PHE A 1 198 ? -9.865 6.393 14.490 1.00 97.56 198 PHE A C 1
ATOM 1493 O O . PHE A 1 198 ? -9.424 7.368 15.096 1.00 97.56 198 PHE A O 1
ATOM 1500 N N . ARG A 1 199 ? -11.176 6.240 14.281 1.00 95.56 199 ARG A N 1
ATOM 1501 C CA . ARG A 1 199 ? -12.172 7.223 14.735 1.00 95.56 199 ARG A CA 1
ATOM 1502 C C . ARG A 1 199 ? -12.212 7.353 16.256 1.00 95.56 199 ARG A C 1
ATOM 1504 O O . ARG A 1 199 ? -12.366 8.468 16.740 1.00 95.56 199 ARG A O 1
ATOM 1511 N N . GLN A 1 200 ? -12.037 6.256 16.989 1.00 94.44 200 GLN A N 1
ATOM 1512 C CA . GLN A 1 200 ? -11.965 6.255 18.454 1.00 94.44 200 GLN A CA 1
ATOM 1513 C C . GLN A 1 200 ? -10.703 6.946 18.985 1.00 94.44 200 GLN A C 1
ATOM 1515 O O . GLN A 1 200 ? -10.741 7.559 20.046 1.00 94.44 200 GLN A O 1
ATOM 1520 N N . LEU A 1 201 ? -9.591 6.865 18.248 1.00 91.56 201 LEU A N 1
ATOM 1521 C CA . LEU A 1 201 ? -8.329 7.522 18.604 1.00 91.56 201 LEU A CA 1
ATOM 1522 C C . LEU A 1 201 ? -8.255 8.985 18.172 1.00 91.56 201 LEU A C 1
ATOM 1524 O O . LEU A 1 201 ? -7.332 9.695 18.575 1.00 91.56 201 LEU A O 1
ATOM 1528 N N . ARG A 1 202 ? -9.194 9.446 17.340 1.00 80.12 202 ARG A N 1
ATOM 1529 C CA . ARG A 1 202 ? -9.231 10.838 16.908 1.00 80.12 202 ARG A CA 1
ATOM 1530 C C . ARG A 1 202 ? -9.345 11.731 18.150 1.00 80.12 202 ARG A C 1
ATOM 1532 O O . ARG A 1 202 ? -10.295 11.562 18.913 1.00 80.12 202 ARG A O 1
ATOM 1539 N N . PRO A 1 203 ? -8.445 12.714 18.338 1.00 64.00 203 PRO A N 1
ATOM 1540 C CA . PRO A 1 203 ? -8.605 13.688 19.404 1.00 64.00 203 PRO A CA 1
ATOM 1541 C C . PRO A 1 203 ? -9.959 14.376 19.238 1.00 64.00 203 PRO A C 1
ATOM 1543 O O . PRO A 1 203 ? -10.225 14.979 18.190 1.00 64.00 203 PRO A O 1
ATOM 1546 N N . THR A 1 204 ? -10.830 14.268 20.241 1.00 58.34 204 THR A N 1
ATOM 1547 C CA . THR A 1 204 ? -12.061 15.057 20.274 1.00 58.34 204 THR A CA 1
ATOM 1548 C C . THR A 1 204 ? -11.648 16.525 20.181 1.00 58.34 204 THR A C 1
ATOM 1550 O O . THR A 1 204 ? -10.786 16.946 20.960 1.00 58.34 204 THR A O 1
ATOM 1553 N N . PRO A 1 205 ? -12.175 17.312 19.224 1.00 56.62 205 PRO A N 1
ATOM 1554 C CA . PRO A 1 205 ? -11.893 18.734 19.214 1.00 56.62 205 PRO A CA 1
ATOM 1555 C C . PRO A 1 205 ? -12.304 19.304 20.567 1.00 56.62 205 PRO A C 1
ATOM 1557 O O . PRO A 1 205 ? -13.425 19.081 21.019 1.00 56.62 205 PRO A O 1
ATOM 1560 N N . ASP A 1 206 ? -11.375 20.004 21.212 1.00 54.31 206 ASP A N 1
ATOM 1561 C CA . ASP A 1 206 ? -11.663 20.747 22.427 1.00 54.31 206 ASP A CA 1
ATOM 1562 C C . ASP A 1 206 ? -12.822 21.721 22.122 1.00 54.31 206 ASP A C 1
ATOM 1564 O O . ASP A 1 206 ? -12.647 22.622 21.285 1.00 54.31 206 ASP A O 1
ATOM 1568 N N . PRO A 1 207 ? -14.010 21.553 22.739 1.00 58.56 207 PRO A N 1
ATOM 1569 C CA . PRO A 1 207 ? -15.175 22.388 22.448 1.00 58.56 207 PRO A CA 1
ATOM 1570 C C . PRO A 1 207 ? -14.888 23.874 22.707 1.00 58.56 207 PRO A C 1
ATOM 1572 O O . PRO A 1 207 ? -15.418 24.745 22.014 1.00 58.56 207 PRO A O 1
ATOM 1575 N N . THR A 1 208 ? -13.968 24.176 23.625 1.00 57.56 208 THR A N 1
ATOM 1576 C CA . THR A 1 208 ? -13.529 25.540 23.938 1.00 57.56 208 THR A CA 1
ATOM 1577 C C . THR A 1 208 ? -12.723 26.184 22.804 1.00 57.56 208 THR A C 1
ATOM 1579 O O . THR A 1 208 ? -12.779 27.399 22.611 1.00 57.56 208 THR A O 1
ATOM 1582 N N . ARG A 1 209 ? -12.030 25.387 21.981 1.00 52.47 209 ARG A N 1
ATOM 1583 C CA . ARG A 1 209 ? -11.244 25.869 20.832 1.00 52.47 209 ARG A CA 1
ATOM 1584 C C . ARG A 1 209 ? -12.104 26.095 19.583 1.00 52.47 209 ARG A C 1
ATOM 1586 O O . ARG A 1 209 ? -11.785 26.972 18.785 1.00 52.47 209 ARG A O 1
ATOM 1593 N N . GLN A 1 210 ? -13.206 25.354 19.434 1.00 50.50 210 GLN A N 1
ATOM 1594 C CA . GLN A 1 210 ? -14.204 25.568 18.373 1.00 50.50 210 GLN A CA 1
ATOM 1595 C C . GLN A 1 210 ? -15.072 26.810 18.619 1.00 50.50 210 GLN A C 1
ATOM 1597 O O . GLN A 1 210 ? -15.385 27.531 17.674 1.00 50.50 210 GLN A O 1
ATOM 1602 N N . ALA A 1 211 ? -15.412 27.110 19.876 1.00 53.00 211 ALA A N 1
ATOM 1603 C CA . ALA A 1 211 ? -16.181 28.309 20.213 1.00 53.00 211 ALA A CA 1
ATOM 1604 C C . ALA A 1 211 ? -15.426 29.612 19.881 1.00 53.00 211 ALA A C 1
ATOM 1606 O O . ALA A 1 211 ? -16.032 30.585 19.439 1.00 53.00 211 ALA A O 1
ATOM 1607 N N . LEU A 1 212 ? -14.095 29.622 20.015 1.00 52.50 212 LEU A N 1
ATOM 1608 C CA . LEU A 1 212 ? -13.264 30.796 19.722 1.00 52.50 212 LEU A CA 1
ATOM 1609 C C . LEU A 1 212 ? -13.081 31.078 18.219 1.00 52.50 212 LEU A C 1
ATOM 1611 O O . LEU A 1 212 ? -12.729 32.201 17.869 1.00 52.50 212 LEU A O 1
ATOM 1615 N N . SER A 1 213 ? -13.342 30.116 17.322 1.00 50.41 213 SER A N 1
ATOM 1616 C CA . SER A 1 213 ? -13.276 30.350 15.867 1.00 50.41 213 SER A CA 1
ATOM 1617 C C . SER A 1 213 ? -14.598 30.834 15.260 1.00 50.41 213 SER A C 1
ATOM 1619 O O . SER A 1 213 ? -14.640 31.133 14.070 1.00 50.41 213 SER A O 1
ATOM 1621 N N . LEU A 1 214 ? -15.677 30.883 16.051 1.00 46.81 214 LEU A N 1
ATOM 1622 C CA . LEU A 1 214 ? -17.017 31.308 15.627 1.00 46.81 214 LEU A CA 1
ATOM 1623 C C . LEU A 1 214 ? -17.411 32.695 16.151 1.00 46.81 214 LEU A C 1
ATOM 1625 O O . LEU A 1 214 ? -18.521 33.146 15.883 1.00 46.81 214 LEU A O 1
ATOM 1629 N N . ILE A 1 215 ? -16.520 33.394 16.859 1.00 46.12 215 ILE A N 1
ATOM 1630 C CA . ILE A 1 215 ? -16.744 34.791 17.241 1.00 46.12 215 ILE A CA 1
ATOM 1631 C C . ILE A 1 215 ? -16.222 35.679 16.100 1.00 46.12 215 ILE A C 1
ATOM 1633 O O . ILE A 1 215 ? -15.004 35.836 15.973 1.00 46.12 215 ILE A O 1
ATOM 1637 N N . PRO A 1 216 ? -17.080 36.283 15.253 1.00 42.84 216 PRO A N 1
ATOM 1638 C CA . PRO A 1 216 ? -16.622 37.342 14.372 1.00 42.84 216 PRO A CA 1
ATOM 1639 C C . PRO A 1 216 ? -16.113 38.500 15.235 1.00 42.84 216 PRO A C 1
ATOM 1641 O O . PRO A 1 216 ? -16.768 38.926 16.186 1.00 42.84 216 PRO A O 1
ATOM 1644 N N . PHE A 1 217 ? -14.924 38.994 14.895 1.00 43.91 217 PHE A N 1
ATOM 1645 C CA . PHE A 1 217 ? -14.309 40.197 15.448 1.00 43.91 217 PHE A CA 1
ATOM 1646 C C . PHE A 1 217 ? -15.295 41.384 15.393 1.00 43.91 217 PHE A C 1
ATOM 1648 O O . PHE A 1 217 ? -15.345 42.127 14.416 1.00 43.91 217 PHE A O 1
ATOM 1655 N N . LEU A 1 218 ? -16.059 41.618 16.461 1.00 39.34 218 LEU A N 1
ATOM 1656 C CA . LEU A 1 218 ? -16.693 42.911 16.719 1.00 39.34 218 LEU A CA 1
ATOM 1657 C C . LEU A 1 218 ? -15.642 43.817 17.355 1.00 39.34 218 LEU A C 1
ATOM 1659 O O . LEU A 1 218 ? -15.574 44.001 18.568 1.00 39.34 218 LEU A O 1
ATOM 1663 N N . ARG A 1 219 ? -14.774 44.364 16.502 1.00 43.75 219 ARG A N 1
ATOM 1664 C CA . ARG A 1 219 ? -13.829 45.415 16.870 1.00 43.75 219 ARG A CA 1
ATOM 1665 C C . ARG A 1 219 ? -14.048 46.619 15.967 1.00 43.75 219 ARG A C 1
ATOM 1667 O O . ARG A 1 219 ? -13.346 46.793 14.985 1.00 43.75 219 ARG A O 1
ATOM 1674 N N . CYS A 1 220 ? -15.035 47.434 16.313 1.00 38.22 220 CYS A N 1
ATOM 1675 C CA . CYS A 1 220 ? -14.958 48.891 16.231 1.00 38.22 220 CYS A CA 1
ATOM 1676 C C . CYS A 1 220 ? -16.260 49.469 16.775 1.00 38.22 220 CYS A C 1
ATOM 1678 O O . CYS A 1 220 ? -17.319 49.097 16.289 1.00 38.22 220 CYS A O 1
ATOM 1680 N N . LEU A 1 221 ? -16.158 50.342 17.778 1.00 38.34 221 LEU A N 1
ATOM 1681 C CA . LEU A 1 221 ? -16.935 51.576 17.954 1.00 38.34 221 LEU A CA 1
ATOM 1682 C C . LEU A 1 221 ? -16.735 52.057 19.398 1.00 38.34 221 LEU A C 1
ATOM 1684 O O . LEU A 1 221 ? -17.492 51.680 20.286 1.00 38.34 221 LEU A O 1
ATOM 1688 N N . ARG A 1 222 ? -15.747 52.932 19.623 1.00 35.03 222 ARG A N 1
ATOM 1689 C CA . ARG A 1 222 ? -15.967 54.153 20.413 1.00 35.03 222 ARG A CA 1
ATOM 1690 C C . ARG A 1 222 ? -15.087 55.295 19.877 1.00 35.03 222 ARG A C 1
ATOM 1692 O O . ARG A 1 222 ? -13.907 55.059 19.626 1.00 35.03 222 ARG A O 1
ATOM 1699 N N . PRO A 1 223 ? -15.665 56.490 19.659 1.00 47.69 223 PRO A N 1
ATOM 1700 C CA . PRO A 1 223 ? -14.982 57.641 19.082 1.00 47.69 223 PRO A CA 1
ATOM 1701 C C . PRO A 1 223 ? -14.244 58.497 20.126 1.00 47.69 223 PRO A C 1
ATOM 1703 O O . PRO A 1 223 ? -14.476 58.404 21.329 1.00 47.69 223 PRO A O 1
ATOM 1706 N N . TYR A 1 224 ? -13.361 59.334 19.585 1.00 39.19 224 TYR A N 1
ATOM 1707 C CA . TYR A 1 224 ? -12.555 60.396 20.185 1.00 39.19 224 TYR A CA 1
ATOM 1708 C C . TYR A 1 224 ? -13.310 61.382 21.095 1.00 39.19 224 TYR A C 1
ATOM 1710 O O . TYR A 1 224 ? -14.413 61.794 20.748 1.00 39.19 224 TYR A O 1
ATOM 1718 N N . ALA A 1 225 ? -12.632 61.844 22.161 1.00 35.38 225 ALA A N 1
ATOM 1719 C CA . ALA A 1 225 ? -12.498 63.239 22.651 1.00 35.38 225 ALA A CA 1
ATOM 1720 C C . ALA A 1 225 ? -12.142 63.229 24.156 1.00 35.38 225 ALA A C 1
ATOM 1722 O O . ALA A 1 225 ? -12.528 62.302 24.854 1.00 35.38 225 ALA A O 1
ATOM 1723 N N . CYS A 1 226 ? -11.530 64.226 24.793 1.00 31.75 226 CYS A N 1
ATOM 1724 C CA . CYS A 1 226 ? -10.562 65.270 24.466 1.00 31.75 226 CYS A CA 1
ATOM 1725 C C . CYS A 1 226 ? -10.175 65.880 25.838 1.00 31.75 226 CYS A C 1
ATOM 1727 O O . CYS A 1 226 ? -11.027 65.973 26.714 1.00 31.75 226 CYS A O 1
ATOM 1729 N N . SER A 1 227 ? -8.933 66.349 25.961 1.00 34.72 227 SER A N 1
ATOM 1730 C CA . SER A 1 227 ? -8.484 67.465 26.814 1.00 34.72 227 SER A CA 1
ATOM 1731 C C . SER A 1 227 ? -8.413 67.365 28.357 1.00 34.72 227 SER A C 1
ATOM 1733 O O . SER A 1 227 ? -9.408 67.229 29.057 1.00 34.72 227 SER A O 1
ATOM 1735 N N . SER A 1 228 ? -7.191 67.671 28.831 1.00 37.34 228 SER A N 1
ATOM 1736 C CA . SER A 1 228 ? -6.811 68.573 29.944 1.00 37.34 228 SER A CA 1
ATOM 1737 C C . SER A 1 228 ? -7.237 68.261 31.385 1.00 37.34 228 SER A C 1
ATOM 1739 O O . SER A 1 228 ? -8.413 68.341 31.709 1.00 37.34 228 SER A O 1
ATOM 1741 N N . TYR A 1 229 ? -6.250 68.051 32.266 1.00 36.69 229 TYR A N 1
ATOM 1742 C CA . TYR A 1 229 ? -5.839 68.957 33.364 1.00 36.69 229 TYR A CA 1
ATOM 1743 C C . TYR A 1 229 ? -5.014 68.169 34.394 1.00 36.69 229 TYR A C 1
ATOM 1745 O O . TYR A 1 229 ? -5.543 67.252 35.005 1.00 36.69 229 TYR A O 1
ATOM 1753 N N . TRP A 1 230 ? -3.757 68.564 34.628 1.00 31.45 230 TRP A N 1
ATOM 1754 C CA . TRP A 1 230 ? -3.092 68.406 35.927 1.00 31.45 230 TRP A CA 1
ATOM 1755 C C . TRP A 1 230 ? -2.119 69.571 36.137 1.00 31.45 230 TRP A C 1
ATOM 1757 O O . TRP A 1 230 ? -1.124 69.709 35.429 1.00 31.45 230 TRP A O 1
ATOM 1767 N N . SER A 1 231 ? -2.447 70.408 37.119 1.00 41.97 231 SER A N 1
ATOM 1768 C CA . SER A 1 231 ? -1.502 71.202 37.897 1.00 41.97 231 SER A CA 1
ATOM 1769 C C . SER A 1 231 ? -1.658 70.758 39.346 1.00 41.97 231 SER A C 1
ATOM 1771 O O . SER A 1 231 ? -2.752 70.895 39.892 1.00 41.97 231 SER A O 1
ATOM 1773 N N . ALA A 1 232 ? -0.588 70.204 39.910 1.00 43.00 232 ALA A N 1
ATOM 1774 C CA . ALA A 1 232 ? -0.149 70.284 41.304 1.00 43.00 232 ALA A CA 1
ATOM 1775 C C . ALA A 1 232 ? 1.186 69.537 41.405 1.00 43.00 232 ALA A C 1
ATOM 1777 O O . ALA A 1 232 ? 1.224 68.368 40.957 1.00 43.00 232 ALA A O 1
#

Organism: Microbacterium testaceum (NCBI:txid2033)

Mean predicted aligned error: 9.39 Å

Sequence (232 aa):
MSQHPAAAAWELTRAISPRGYVNAMKAEADGVVRSNSYPRKHGIREHLPPDQPWTINLADDTGMFRFAVFDLDTKTDAQRAAAPEELGVLIRILRHAEIPHVVCKSSPSPQGGFHVWVPLAGVPLTTMQQLADAAKAVLPVSLDHGLLKNARTGAIRPPLSPHARGGTSEVMPGAGDLDILRTPAVTAAHLERVIDAFRQLRPTPDPTRQALSLIPFLRCLRPYACSSYWSA

Secondary structure (DSSP, 8-state):
----HHHHHHHHHHHH-SSSEEEEP---TTS---S----EEEETTSSSPPSS-EEEESB-TTS-EEEEEEEE--SSHHHHHHHHHHHHHHHHHHHHTT---EEEESSSSTT--EEEEEEEEEE-HHHHHHHHHHHHHHSTTTEE-GGGG-TTT-EEPPTTPBPTTSSB-EEPTTS--GGGGGS--B-HHHHHHHHHHHHHHSPPP-HHHHHTTS------------------

Solvent-accessible surface area (backbone atoms only — not comparable to full-atom values): 13032 Å² total; per-residue (Å²): 132,85,76,53,62,63,53,60,18,38,58,51,47,54,69,52,42,46,43,77,41,32,31,21,39,61,56,45,99,85,66,51,71,85,62,103,48,52,85,40,79,43,55,49,87,48,91,66,69,72,96,42,42,46,25,32,47,31,17,25,92,86,36,34,23,40,40,52,63,50,36,26,39,32,90,45,72,69,15,52,68,40,26,67,56,44,47,52,53,52,51,51,51,35,55,75,68,70,48,72,48,36,36,27,31,58,33,74,53,94,67,42,26,38,37,40,39,30,30,24,56,52,30,54,55,69,62,34,36,51,39,30,54,29,45,40,67,62,30,68,74,18,51,53,44,64,50,46,62,29,46,87,73,14,55,46,63,51,74,36,30,53,38,91,89,60,60,31,19,39,72,43,88,93,29,60,63,76,68,49,56,70,54,52,72,41,42,56,75,57,47,51,56,49,30,48,54,30,55,71,64,35,78,74,76,58,65,74,63,57,58,65,76,68,60,78,87,86,81,82,88,83,83,90,87,78,84,90,89,88,89,132

Nearest PDB structures (foldseek):
  7nqd-assembly2_B  TM=6.206E-01  e=1.331E-06  Marinitoga sp. 1137
  2far-assembly2_B  TM=5.909E-01  e=7.241E-04  Pseudomonas aeruginosa
  8prw-assembly1_J  TM=4.344E-01  e=3.134E-01  Saccharomyces cerevisiae
  8psf-assembly1_G  TM=3.350E-01  e=1.576E-01  Saccharomyces cerevisiae
  4wd9-assembly1_B  TM=3.318E-01  e=3.894E+00  Lactococcus lactis subsp. lactis